Protein 1DYP (pdb70)

CATH classification: 2.60.120.200

Structure (mmCIF, N/CA/C/O backbone):
data_1DYP
#
_entry.id   1DYP
#
_cell.length_a   56.408
_cell.length_b   61.120
_cell.length_c   75.523
_cell.angle_alpha   90.00
_cell.angle_beta   90.00
_cell.angle_gamma   90.00
#
_symmetry.space_group_name_H-M   'P 21 21 21'
#
loop_
_entity.id
_entity.type
_entity.pdbx_description
1 polymer KAPPA-CARRAGEENASE
2 non-polymer 'CADMIUM ION'
3 non-polymer 'CHLORIDE ION'
4 water water
#
loop_
_atom_site.group_PDB
_atom_site.id
_atom_site.type_symbol
_atom_site.label_atom_id
_atom_site.label_alt_id
_atom_site.label_comp_id
_atom_site.label_asym_id
_atom_site.label_entity_id
_atom_site.label_seq_id
_atom_site.pdbx_PDB_ins_code
_atom_site.Cartn_x
_atom_site.Cartn_y
_atom_site.Cartn_z
_atom_site.occupancy
_atom_site.B_iso_or_equiv
_atom_site.auth_seq_id
_atom_site.auth_comp_id
_atom_site.auth_asym_id
_atom_site.auth_atom_id
_atom_site.pdbx_PDB_model_num
ATOM 1 N N . SER A 1 1 ? 3.095 52.010 8.338 1.00 24.80 27 SER A N 1
ATOM 2 C CA . SER A 1 1 ? 4.137 52.998 8.742 1.00 24.72 27 SER A CA 1
ATOM 3 C C . SER A 1 1 ? 5.016 52.429 9.852 1.00 24.51 27 SER A C 1
ATOM 4 O O . SER A 1 1 ? 6.022 53.028 10.229 1.00 24.74 27 SER A O 1
ATOM 19 N N . GLN A 1 3 ? 7.664 51.152 11.977 1.00 23.51 29 GLN A N 1
ATOM 20 C CA . GLN A 1 3 ? 9.112 51.207 11.764 1.00 22.91 29 GLN A CA 1
ATOM 21 C C . GLN A 1 3 ? 9.950 50.409 12.764 1.00 22.44 29 GLN A C 1
ATOM 22 O O . GLN A 1 3 ? 9.572 50.256 13.926 1.00 22.39 29 GLN A O 1
ATOM 28 N N . PRO A 1 4 ? 11.115 49.902 12.322 1.00 21.98 30 PRO A N 1
ATOM 29 C CA . PRO A 1 4 ? 12.007 49.122 13.186 1.00 21.70 30 PRO A CA 1
ATOM 30 C C . PRO A 1 4 ? 12.637 49.986 14.279 1.00 21.49 30 PRO A C 1
ATOM 31 O O . PRO A 1 4 ? 12.890 51.174 14.076 1.00 21.18 30 PRO A O 1
ATOM 35 N N . PRO A 1 5 ? 12.907 49.392 15.451 1.00 21.38 31 PRO A N 1
ATOM 36 C CA . PRO A 1 5 ? 13.504 50.083 16.598 1.00 21.35 31 PRO A CA 1
ATOM 37 C C . PRO A 1 5 ? 14.890 50.678 16.365 1.00 21.34 31 PRO A C 1
ATOM 38 O O . PRO A 1 5 ? 15.307 51.584 17.085 1.00 21.25 31 PRO A O 1
ATOM 42 N N . ILE A 1 6 ? 15.604 50.171 15.366 1.00 21.41 32 ILE A N 1
ATOM 43 C CA . ILE A 1 6 ? 16.942 50.672 15.076 1.00 21.61 32 ILE A CA 1
ATOM 44 C C . ILE A 1 6 ? 16.914 51.810 14.066 1.00 21.84 32 ILE A C 1
ATOM 45 O O . ILE A 1 6 ? 17.959 52.316 13.662 1.00 21.95 32 ILE A O 1
ATOM 50 N N . ALA A 1 7 ? 15.716 52.208 13.652 1.00 22.10 33 ALA A N 1
ATOM 51 C CA . ALA A 1 7 ? 15.578 53.292 12.690 1.00 22.38 33 ALA A CA 1
ATOM 52 C C . ALA A 1 7 ? 16.169 54.569 13.277 1.00 22.60 33 ALA A C 1
ATOM 53 O O . ALA A 1 7 ? 15.849 54.951 14.403 1.00 22.74 33 ALA A O 1
ATOM 55 N N . LYS A 1 8 ? 17.043 55.215 12.513 1.00 22.88 34 LYS A N 1
ATOM 56 C CA . LYS A 1 8 ? 17.680 56.454 12.943 1.00 23.03 34 LYS A CA 1
ATOM 57 C C . LYS A 1 8 ? 16.850 57.627 12.426 1.00 23.00 34 LYS A C 1
ATOM 58 O O . LYS A 1 8 ? 16.083 57.480 11.474 1.00 23.06 34 LYS A O 1
ATOM 64 N N . PRO A 1 9 ? 16.990 58.808 13.049 1.00 22.92 35 PRO A N 1
ATOM 65 C CA . PRO A 1 9 ? 16.227 59.980 12.608 1.00 22.81 35 PRO A CA 1
ATOM 66 C C . PRO A 1 9 ? 16.439 60.289 11.127 1.00 22.65 35 PRO A C 1
ATOM 67 O O . PRO A 1 9 ? 17.573 60.410 10.668 1.00 22.72 35 PRO A O 1
ATOM 71 N N . GLY A 1 10 ? 15.343 60.404 10.383 1.00 22.47 36 GLY A N 1
ATOM 72 C CA . GLY A 1 10 ? 15.443 60.710 8.967 1.00 22.12 36 GLY A CA 1
ATOM 73 C C . GLY A 1 10 ? 15.420 59.509 8.040 1.00 21.96 36 GLY A C 1
ATOM 74 O O . GLY A 1 10 ? 15.466 59.670 6.820 1.00 21.92 36 GLY A O 1
ATOM 75 N N . GLU A 1 11 ? 15.343 58.306 8.605 1.00 21.63 37 GLU A N 1
ATOM 76 C CA . GLU A 1 11 ? 15.324 57.089 7.796 1.00 21.26 37 GLU A CA 1
ATOM 77 C C . GLU A 1 11 ? 13.914 56.572 7.536 1.00 20.88 37 GLU A C 1
ATOM 78 O O . GLU A 1 11 ? 12.974 56.889 8.267 1.00 20.91 37 GLU A O 1
ATOM 84 N N . THR A 1 12 ? 13.785 55.762 6.490 1.00 20.32 38 THR A N 1
ATOM 85 C CA . THR A 1 12 ? 12.512 55.161 6.116 1.00 20.02 38 THR A CA 1
ATOM 86 C C . THR A 1 12 ? 12.724 53.679 5.810 1.00 19.42 38 THR A C 1
ATOM 87 O O . THR A 1 12 ? 13.571 53.321 4.988 1.00 19.58 38 THR A O 1
ATOM 91 N N . TRP A 1 13 ? 11.959 52.823 6.480 1.00 18.68 39 TRP A N 1
ATOM 92 C CA . TRP A 1 13 ? 12.050 51.379 6.276 1.00 17.82 39 TRP A CA 1
ATOM 93 C C . TRP A 1 13 ? 10.708 50.847 5.787 1.00 17.33 39 TRP A C 1
ATOM 94 O O . TRP A 1 13 ? 9.658 51.385 6.138 1.00 17.66 39 TRP A O 1
ATOM 105 N N . ILE A 1 14 ? 10.741 49.792 4.980 1.00 16.64 40 ILE A N 1
ATOM 106 C CA . ILE A 1 14 ? 9.513 49.209 4.456 1.00 15.95 40 ILE A CA 1
ATOM 107 C C . ILE A 1 14 ? 9.308 47.784 4.954 1.00 15.30 40 ILE A C 1
ATOM 108 O O . ILE A 1 14 ? 10.169 46.920 4.783 1.00 15.02 40 ILE A O 1
ATOM 113 N N . LEU A 1 15 ? 8.155 47.552 5.570 1.00 14.52 41 LEU A N 1
ATOM 114 C CA . LEU A 1 15 ? 7.818 46.238 6.097 1.00 14.05 41 LEU A CA 1
ATOM 115 C C . LEU A 1 15 ? 7.654 45.251 4.950 1.00 13.71 41 LEU A C 1
ATOM 116 O O . LEU A 1 15 ? 7.020 45.559 3.935 1.00 13.98 41 LEU A O 1
ATOM 121 N N . GLN A 1 16 ? 8.235 44.069 5.109 1.00 13.18 42 GLN A N 1
ATOM 122 C CA . GLN A 1 16 ? 8.135 43.028 4.098 1.00 12.83 42 GLN A CA 1
ATOM 123 C C . GLN A 1 16 ? 6.978 42.133 4.532 1.00 12.42 42 GLN A C 1
ATOM 124 O O . GLN A 1 16 ? 7.135 41.255 5.377 1.00 11.87 42 GLN A O 1
ATOM 130 N N . ALA A 1 17 ? 5.810 42.383 3.952 1.00 11.87 43 ALA A N 1
ATOM 131 C CA . ALA A 1 17 ? 4.597 41.646 4.286 1.00 11.44 43 ALA A CA 1
ATOM 132 C C . ALA A 1 17 ? 4.739 40.129 4.307 1.00 11.00 43 ALA A C 1
ATOM 133 O O . ALA A 1 17 ? 4.221 39.466 5.205 1.00 10.92 43 ALA A O 1
ATOM 135 N N . LYS A 1 18 ? 5.443 39.582 3.323 1.00 10.66 44 LYS A N 1
ATOM 136 C CA . LYS A 1 18 ? 5.610 38.139 3.215 1.00 10.44 44 LYS A CA 1
ATOM 137 C C . LYS A 1 18 ? 6.471 37.490 4.292 1.00 9.95 44 LYS A C 1
ATOM 138 O O . LYS A 1 18 ? 6.504 36.268 4.407 1.00 9.85 44 LYS A O 1
ATOM 144 N N . ARG A 1 19 ? 7.176 38.299 5.071 1.00 9.33 45 ARG A N 1
ATOM 145 C CA . ARG A 1 19 ? 8.000 37.752 6.141 1.00 8.93 45 ARG A CA 1
ATOM 146 C C . ARG A 1 19 ? 7.683 38.451 7.455 1.00 8.62 45 ARG A C 1
ATOM 147 O O . ARG A 1 19 ? 8.527 38.564 8.345 1.00 8.61 45 ARG A O 1
ATOM 155 N N . SER A 1 20 ? 6.441 38.915 7.563 1.00 8.16 46 SER A N 1
ATOM 156 C CA . SER A 1 20 ? 5.964 39.603 8.754 1.00 7.96 46 SER A CA 1
ATOM 157 C C . SER A 1 20 ? 4.579 39.075 9.101 1.00 7.90 46 SER A C 1
ATOM 158 O O . SER A 1 20 ? 3.763 38.826 8.212 1.00 8.20 46 SER A O 1
ATOM 161 N N . ASP A 1 21 ? 4.315 38.899 10.389 1.00 7.51 47 ASP A N 1
ATOM 162 C CA . ASP A 1 21 ? 3.018 38.399 10.822 1.00 7.48 47 ASP A CA 1
ATOM 163 C C . ASP A 1 21 ? 2.799 38.773 12.284 1.00 7.57 47 ASP A C 1
ATOM 164 O O . ASP A 1 21 ? 3.700 38.625 13.103 1.00 7.41 47 ASP A O 1
ATOM 169 N N . GLU A 1 22 ? 1.607 39.271 12.601 1.00 7.56 48 GLU A N 1
ATOM 170 C CA . GLU A 1 22 ? 1.280 39.640 13.978 1.00 7.78 48 GLU A CA 1
ATOM 171 C C . GLU A 1 22 ? 0.590 38.452 14.648 1.00 7.80 48 GLU A C 1
ATOM 172 O O . GLU A 1 22 ? 0.229 38.500 15.821 1.00 7.66 48 GLU A O 1
ATOM 178 N N . PHE A 1 23 ? 0.416 37.388 13.870 1.00 7.78 49 PHE A N 1
ATOM 179 C CA . PHE A 1 23 ? -0.189 36.141 14.328 1.00 7.91 49 PHE A CA 1
ATOM 180 C C . PHE A 1 23 ? -1.583 36.205 14.941 1.00 8.21 49 PHE A C 1
ATOM 181 O O . PHE A 1 23 ? -1.832 35.719 16.051 1.00 7.93 49 PHE A O 1
ATOM 189 N N . ASN A 1 24 ? -2.495 36.804 14.188 1.00 8.39 50 ASN A N 1
ATOM 190 C CA . ASN A 1 24 ? -3.883 36.892 14.595 1.00 8.77 50 ASN A CA 1
ATOM 191 C C . ASN A 1 24 ? -4.556 35.650 14.021 1.00 8.93 50 ASN A C 1
ATOM 192 O O . ASN A 1 24 ? -5.561 35.173 14.545 1.00 9.36 50 ASN A O 1
ATOM 197 N N . VAL A 1 25 ? -3.981 35.134 12.938 1.00 9.14 51 VAL A N 1
ATOM 198 C CA . VAL A 1 25 ? -4.488 33.933 12.286 1.00 9.50 51 VAL A CA 1
ATOM 199 C C . VAL A 1 25 ? -3.317 33.075 11.835 1.00 9.59 51 VAL A C 1
ATOM 200 O O . VAL A 1 25 ? -2.186 33.554 11.744 1.00 9.74 51 VAL A O 1
ATOM 204 N N . LYS A 1 26 ? -3.592 31.802 11.566 1.00 9.63 52 LYS A N 1
ATOM 205 C CA . LYS A 1 26 ? -2.570 30.879 11.090 1.00 9.74 52 LYS A CA 1
ATOM 206 C C . LYS A 1 26 ? -2.632 30.963 9.568 1.00 9.87 52 LYS A C 1
ATOM 207 O O . LYS A 1 26 ? -3.556 30.444 8.940 1.00 10.23 52 LYS A O 1
ATOM 213 N N . ASP A 1 27 ? -1.640 31.631 8.990 1.00 9.83 53 ASP A N 1
ATOM 214 C CA . ASP A 1 27 ? -1.572 31.860 7.552 1.00 10.07 53 ASP A CA 1
ATOM 215 C C . ASP A 1 27 ? -0.681 30.871 6.805 1.00 10.29 53 ASP A C 1
ATOM 216 O O . ASP A 1 27 ? 0.531 31.060 6.716 1.00 10.26 53 ASP A O 1
ATOM 221 N N . ALA A 1 28 ? -1.298 29.833 6.248 1.00 10.40 54 ALA A N 1
ATOM 222 C CA . ALA A 1 28 ? -0.573 28.804 5.508 1.00 10.67 54 ALA A CA 1
ATOM 223 C C . ALA A 1 28 ? -0.147 29.247 4.109 1.00 10.82 54 ALA A C 1
ATOM 224 O O . ALA A 1 28 ? 0.572 28.529 3.417 1.00 10.99 54 ALA A O 1
ATOM 226 N N . THR A 1 29 ? -0.597 30.418 3.678 1.00 11.01 55 THR A N 1
ATOM 227 C CA . THR A 1 29 ? -0.199 30.919 2.370 1.00 11.21 55 THR A CA 1
ATOM 228 C C . THR A 1 29 ? 1.174 31.551 2.538 1.00 11.02 55 THR A C 1
ATOM 229 O O . THR A 1 29 ? 2.042 31.444 1.671 1.00 11.55 55 THR A O 1
ATOM 233 N N . LYS A 1 30 ? 1.365 32.184 3.688 1.00 10.31 56 LYS A N 1
ATOM 234 C CA . LYS A 1 30 ? 2.605 32.869 4.006 1.00 9.78 56 LYS A CA 1
ATOM 235 C C . LYS A 1 30 ? 3.645 31.942 4.618 1.00 9.58 56 LYS A C 1
ATOM 236 O O . LYS A 1 30 ? 4.831 32.032 4.294 1.00 9.43 56 LYS A O 1
ATOM 242 N N . TRP A 1 31 ? 3.194 31.046 5.492 1.00 9.24 57 TRP A N 1
ATOM 243 C CA . TRP A 1 31 ? 4.100 30.128 6.174 1.00 9.20 57 TRP A CA 1
ATOM 244 C C . TRP A 1 31 ? 3.903 28.658 5.864 1.00 9.10 57 TRP A C 1
ATOM 245 O O . TRP A 1 31 ? 2.784 28.191 5.660 1.00 9.15 57 TRP A O 1
ATOM 256 N N . ASN A 1 32 ? 5.015 27.933 5.853 1.00 9.17 58 ASN A N 1
ATOM 257 C CA . ASN A 1 32 ? 4.992 26.493 5.657 1.00 9.06 58 ASN A CA 1
ATOM 258 C C . ASN A 1 32 ? 5.108 25.980 7.093 1.00 8.96 58 ASN A C 1
ATOM 259 O O . ASN A 1 32 ? 6.150 26.147 7.735 1.00 8.74 58 ASN A O 1
ATOM 264 N N . PHE A 1 33 ? 4.035 25.383 7.602 1.00 8.81 59 PHE A N 1
ATOM 265 C CA . PHE A 1 33 ? 4.013 24.882 8.974 1.00 9.03 59 PHE A CA 1
ATOM 266 C C . PHE A 1 33 ? 4.410 23.414 9.126 1.00 9.32 59 PHE A C 1
ATOM 267 O O . PHE A 1 33 ? 4.229 22.821 10.186 1.00 9.11 59 PHE A O 1
ATOM 275 N N . GLN A 1 34 ? 4.944 22.829 8.064 1.00 9.73 60 GLN A N 1
ATOM 276 C CA . GLN A 1 34 ? 5.388 21.442 8.111 1.00 10.26 60 GLN A CA 1
ATOM 277 C C . GLN A 1 34 ? 6.427 21.270 7.016 1.00 10.61 60 GLN A C 1
ATOM 278 O O . GLN A 1 34 ? 6.151 20.722 5.950 1.00 10.67 60 GLN A O 1
ATOM 284 N N . THR A 1 35 ? 7.627 21.765 7.298 1.00 11.07 61 THR A N 1
ATOM 285 C CA . THR A 1 35 ? 8.741 21.729 6.363 1.00 11.57 61 THR A CA 1
ATOM 286 C C . THR A 1 35 ? 9.453 20.386 6.327 1.00 11.79 61 THR A C 1
ATOM 287 O O . THR A 1 35 ? 9.027 19.422 6.964 1.00 11.85 61 THR A O 1
ATOM 291 N N . GLU A 1 36 ? 10.546 20.337 5.574 1.00 12.34 62 GLU A N 1
ATOM 292 C CA . GLU A 1 36 ? 11.337 19.122 5.468 1.00 12.75 62 GLU A CA 1
ATOM 293 C C . GLU A 1 36 ? 11.845 18.797 6.868 1.00 12.86 62 GLU A C 1
ATOM 294 O O . GLU A 1 36 ? 12.105 19.701 7.663 1.00 12.70 62 GLU A O 1
ATOM 300 N N . ASN A 1 37 ? 11.972 17.511 7.173 1.00 12.86 63 ASN A N 1
ATOM 301 C CA . ASN A 1 37 ? 12.431 17.094 8.491 1.00 13.07 63 ASN A CA 1
ATOM 302 C C . ASN A 1 37 ? 13.937 16.962 8.616 1.00 13.13 63 ASN A C 1
ATOM 303 O O . ASN A 1 37 ? 14.646 16.723 7.642 1.00 13.54 63 ASN A O 1
ATOM 308 N N . TYR A 1 38 ? 14.409 17.126 9.844 1.00 13.05 64 TYR A N 1
ATOM 309 C CA . TYR A 1 38 ? 15.820 17.008 10.168 1.00 12.82 64 TYR A CA 1
ATOM 310 C C . TYR A 1 38 ? 15.921 16.869 11.679 1.00 12.45 64 TYR A C 1
ATOM 311 O O . TYR A 1 38 ? 14.900 16.863 12.369 1.00 12.39 64 TYR A O 1
ATOM 320 N N . GLY A 1 39 ? 17.135 16.747 12.200 1.00 11.70 65 GLY A N 1
ATOM 321 C CA . GLY A 1 39 ? 17.277 16.577 13.633 1.00 11.09 65 GLY A CA 1
ATOM 322 C C . GLY A 1 39 ? 16.700 15.230 14.030 1.00 10.57 65 GLY A C 1
ATOM 323 O O . GLY A 1 39 ? 16.673 14.300 13.220 1.00 10.51 65 GLY A O 1
ATOM 324 N N . VAL A 1 40 ? 16.226 15.115 15.265 1.00 9.98 66 VAL A N 1
ATOM 325 C CA . VAL A 1 40 ? 15.662 13.857 15.735 1.00 9.49 66 VAL A CA 1
ATOM 326 C C . VAL A 1 40 ? 14.207 14.000 16.155 1.00 9.12 66 VAL A C 1
ATOM 327 O O . VAL A 1 40 ? 13.760 13.421 17.142 1.00 9.14 66 VAL A O 1
ATOM 331 N N . TRP A 1 41 ? 13.474 14.796 15.392 1.00 8.71 67 TRP A N 1
ATOM 332 C CA . TRP A 1 41 ? 12.057 15.007 15.639 1.00 8.38 67 TRP A CA 1
ATOM 333 C C . TRP A 1 41 ? 11.448 15.233 14.273 1.00 8.26 67 TRP A C 1
ATOM 334 O O . TRP A 1 41 ? 12.162 15.300 13.278 1.00 8.22 67 TRP A O 1
ATOM 345 N N . SER A 1 42 ? 10.129 15.326 14.216 1.00 8.17 68 SER A N 1
ATOM 346 C CA . SER A 1 42 ? 9.468 15.577 12.952 1.00 8.09 68 SER A CA 1
ATOM 347 C C . SER A 1 42 ? 8.52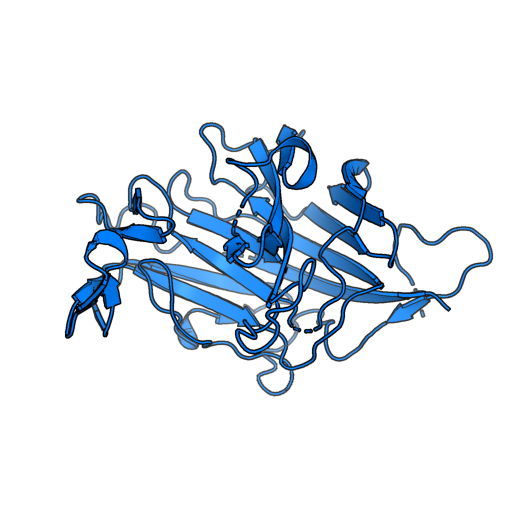6 16.744 13.154 1.00 8.09 68 SER A C 1
ATOM 348 O O . SER A 1 42 ? 7.955 16.915 14.230 1.00 7.91 68 SER A O 1
ATOM 351 N N . TRP A 1 43 ? 8.385 17.559 12.120 1.00 8.14 69 TRP A N 1
ATOM 352 C CA . TRP A 1 43 ? 7.489 18.698 12.187 1.00 8.46 69 TRP A CA 1
ATOM 353 C C . TRP A 1 43 ? 6.072 18.222 11.913 1.00 8.79 69 TRP A C 1
ATOM 354 O O . TRP A 1 43 ? 5.854 17.338 11.086 1.00 9.02 69 TRP A O 1
ATOM 365 N N . LYS A 1 44 ? 5.110 18.805 12.613 1.00 8.90 70 LYS A N 1
ATOM 366 C CA . LYS A 1 44 ? 3.713 18.463 12.400 1.00 9.35 70 LYS A CA 1
ATOM 367 C C . LYS A 1 44 ? 2.920 19.755 12.376 1.00 9.42 70 LYS A C 1
ATOM 368 O O . LYS A 1 44 ? 3.045 20.590 13.275 1.00 8.94 70 LYS A O 1
ATOM 374 N N . ASN A 1 45 ? 2.119 19.920 11.330 1.00 9.64 71 ASN A N 1
ATOM 375 C CA . ASN A 1 45 ? 1.296 21.109 11.173 1.00 10.14 71 ASN A CA 1
ATOM 376 C C . ASN A 1 45 ? 0.458 21.384 12.417 1.00 10.22 71 ASN A C 1
ATOM 377 O O . ASN A 1 45 ? 0.267 22.537 12.799 1.00 10.10 71 ASN A O 1
ATOM 382 N N . GLU A 1 46 ? -0.034 20.328 13.057 1.00 10.37 72 GLU A N 1
ATOM 383 C CA . GLU A 1 46 ? -0.862 20.506 14.241 1.00 10.70 72 GLU A CA 1
ATOM 384 C C . GLU A 1 46 ? -0.094 21.043 15.443 1.00 10.55 72 GLU A C 1
ATOM 385 O O . GLU A 1 46 ? -0.699 21.490 16.420 1.00 10.79 72 GLU A O 1
ATOM 391 N N . ASN A 1 47 ? 1.234 21.007 15.376 1.00 10.37 73 ASN A N 1
ATOM 392 C CA . ASN A 1 47 ? 2.053 21.509 16.474 1.00 10.26 73 ASN A CA 1
ATOM 393 C C . ASN A 1 47 ? 2.233 23.018 16.382 1.00 9.96 73 ASN A C 1
ATOM 394 O O . ASN A 1 47 ? 2.858 23.633 17.242 1.00 9.66 73 ASN A O 1
ATOM 399 N N . ALA A 1 48 ? 1.684 23.607 15.326 1.00 9.83 74 ALA A N 1
ATOM 400 C CA . ALA A 1 48 ? 1.749 25.049 15.133 1.00 9.98 74 ALA A CA 1
ATOM 401 C C . ALA A 1 48 ? 0.326 25.571 15.262 1.00 10.09 74 ALA A C 1
ATOM 402 O O . ALA A 1 48 ? -0.534 25.260 14.437 1.00 10.25 74 ALA A O 1
ATOM 404 N N . THR A 1 49 ? 0.069 26.347 16.307 1.00 10.22 75 THR A N 1
ATOM 405 C CA . THR A 1 49 ? -1.264 26.886 16.512 1.00 10.65 75 THR A CA 1
ATOM 406 C C . THR A 1 49 ? -1.221 28.383 16.744 1.00 10.90 75 THR A C 1
ATOM 407 O O . THR A 1 49 ? -0.243 28.920 17.255 1.00 10.67 75 THR A O 1
ATOM 411 N N . VAL A 1 50 ? -2.287 29.057 16.339 1.00 11.05 76 VAL A N 1
ATOM 412 C CA . VAL A 1 50 ? -2.376 30.493 16.526 1.00 11.75 76 VAL A CA 1
ATOM 413 C C . VAL A 1 50 ? -3.618 30.759 17.353 1.00 12.18 76 VAL A C 1
ATOM 414 O O . VAL A 1 50 ? -4.732 30.419 16.950 1.00 12.52 76 VAL A O 1
ATOM 418 N N . SER A 1 51 ? -3.414 31.344 18.524 1.00 12.62 77 SER A N 1
ATOM 419 C CA . SER A 1 51 ? -4.509 31.647 19.424 1.00 13.28 77 SER A CA 1
ATOM 420 C C . SER A 1 51 ? -4.213 32.938 20.176 1.00 13.45 77 SER A C 1
ATOM 421 O O . SER A 1 51 ? -3.109 33.163 20.638 1.00 13.35 77 SER A O 1
ATOM 424 N N . LYS A 1 52 ? -5.235 33.771 20.274 1.00 13.91 78 LYS A N 1
ATOM 425 C CA . LYS A 1 52 ? -5.150 35.047 20.962 1.00 14.25 78 LYS A CA 1
ATOM 426 C C . LYS A 1 52 ? -3.912 35.881 20.674 1.00 13.66 78 LYS A C 1
ATOM 427 O O . LYS A 1 52 ? -3.210 36.322 21.585 1.00 13.67 78 LYS A O 1
ATOM 432 N N . GLY A 1 53 ? -3.673 36.117 19.387 1.00 13.12 79 GLY A N 1
ATOM 433 C CA . GLY A 1 53 ? -2.556 36.960 18.993 1.00 12.20 79 GLY A CA 1
ATOM 434 C C . GLY A 1 53 ? -1.165 36.369 19.016 1.00 11.70 79 GLY A C 1
ATOM 435 O O . GLY A 1 53 ? -0.208 37.088 18.761 1.00 11.15 79 GLY A O 1
ATOM 436 N N . LYS A 1 54 ? -1.030 35.084 19.322 1.00 11.14 80 LYS A N 1
ATOM 437 C CA . LYS A 1 54 ? 0.301 34.482 19.342 1.00 10.71 80 LYS A CA 1
ATOM 438 C C . LYS A 1 54 ? 0.383 33.149 18.626 1.00 10.17 80 LYS A C 1
ATOM 439 O O . LYS A 1 54 ? -0.570 32.365 18.616 1.00 9.78 80 LYS A O 1
ATOM 444 N N . LEU A 1 55 ? 1.538 32.913 18.017 1.00 9.69 81 LEU A N 1
ATOM 445 C CA . LEU A 1 55 ? 1.809 31.657 17.344 1.00 9.24 81 LEU A CA 1
ATOM 446 C C . LEU A 1 55 ? 2.449 30.794 18.421 1.00 9.14 81 LEU A C 1
ATOM 447 O O . LEU A 1 55 ? 3.366 31.237 19.113 1.00 8.76 81 LEU A O 1
ATOM 452 N N . LYS A 1 56 ? 1.951 29.576 18.576 1.00 9.07 82 LYS A N 1
ATOM 453 C CA . LYS A 1 56 ? 2.496 28.658 19.561 1.00 9.36 82 LYS A CA 1
ATOM 454 C C . LYS A 1 56 ? 3.088 27.473 18.814 1.00 8.98 82 LYS A C 1
ATOM 455 O O . LYS A 1 56 ? 2.398 26.829 18.027 1.00 8.93 82 LYS A O 1
ATOM 461 N N . LEU A 1 57 ? 4.372 27.214 19.037 1.00 8.59 83 LEU A N 1
ATOM 462 C CA . LEU A 1 57 ? 5.049 26.086 18.405 1.00 8.38 83 LEU A CA 1
ATOM 463 C C . LEU A 1 57 ? 5.322 25.118 19.544 1.00 8.16 83 LEU A C 1
ATOM 464 O O . LEU A 1 57 ? 6.094 25.405 20.463 1.00 8.37 83 LEU A O 1
ATOM 469 N N . THR A 1 58 ? 4.668 23.966 19.472 1.00 7.95 84 THR A N 1
ATOM 470 C CA . THR A 1 58 ? 4.743 22.969 20.522 1.00 7.78 84 THR A CA 1
ATOM 471 C C . THR A 1 58 ? 5.569 21.729 20.235 1.00 7.47 84 THR A C 1
ATOM 472 O O . THR A 1 58 ? 5.518 21.176 19.139 1.00 7.44 84 THR A O 1
ATOM 476 N N . THR A 1 59 ? 6.341 21.307 21.233 1.00 7.49 85 THR A N 1
ATOM 477 C CA . THR A 1 59 ? 7.119 20.082 21.127 1.00 7.54 85 THR A CA 1
ATOM 478 C C . THR A 1 59 ? 6.361 19.094 22.002 1.00 7.75 85 THR A C 1
ATOM 479 O O . THR A 1 59 ? 6.072 19.380 23.167 1.00 7.88 85 THR A O 1
ATOM 483 N N . LYS A 1 60 ? 6.024 17.944 21.434 1.00 7.97 86 LYS A N 1
ATOM 484 C CA . LYS A 1 60 ? 5.278 16.933 22.165 1.00 8.41 86 LYS A CA 1
ATOM 485 C C . LYS A 1 60 ? 6.035 15.623 22.206 1.00 8.23 86 LYS A C 1
ATOM 486 O O . LYS A 1 60 ? 6.820 15.319 21.308 1.00 7.86 86 LYS A O 1
ATOM 492 N N . ARG A 1 61 ? 5.804 14.851 23.260 1.00 8.11 87 ARG A N 1
ATOM 493 C CA . ARG A 1 61 ? 6.400 13.531 23.337 1.00 8.38 87 ARG A CA 1
ATOM 494 C C . ARG A 1 61 ? 5.455 12.767 22.414 1.00 8.61 87 ARG A C 1
ATOM 495 O O . ARG A 1 61 ? 4.263 12.637 22.703 1.00 8.65 87 ARG A O 1
ATOM 503 N N . GLU A 1 62 ? 5.977 12.296 21.288 1.00 8.73 88 GLU A N 1
ATOM 504 C CA . GLU A 1 62 ? 5.157 11.581 20.326 1.00 9.04 88 GLU A CA 1
ATOM 505 C C . GLU A 1 62 ? 5.986 10.596 19.526 1.00 8.89 88 GLU A C 1
ATOM 506 O O . GLU A 1 62 ? 6.730 10.981 18.626 1.00 8.94 88 GLU A O 1
ATOM 512 N N . SER A 1 63 ? 5.860 9.319 19.869 1.00 8.70 89 SER A N 1
ATOM 513 C CA . SER A 1 63 ? 6.598 8.283 19.172 1.00 8.88 89 SER A CA 1
ATOM 514 C C . SER A 1 63 ? 6.116 8.162 17.741 1.00 8.94 89 SER A C 1
ATOM 515 O O . SER A 1 63 ? 4.925 8.263 17.464 1.00 9.08 89 SER A O 1
ATOM 518 N N . HIS A 1 64 ? 7.059 7.955 16.835 1.00 8.89 90 HIS A N 1
ATOM 519 C CA . HIS A 1 64 ? 6.745 7.803 15.426 1.00 9.06 90 HIS A CA 1
ATOM 520 C C . HIS A 1 64 ? 8.010 7.344 14.732 1.00 9.37 90 HIS A C 1
ATOM 521 O O . HIS A 1 64 ? 9.054 7.179 15.365 1.00 9.54 90 HIS A O 1
ATOM 528 N N . GLN A 1 65 ? 7.913 7.120 13.431 1.00 9.79 91 GLN A N 1
ATOM 529 C CA . GLN A 1 65 ? 9.072 6.707 12.664 1.00 10.05 91 GLN A CA 1
ATOM 530 C C . GLN A 1 65 ? 9.090 7.461 11.356 1.00 9.99 91 GLN A C 1
ATOM 531 O O . GLN A 1 65 ? 8.060 7.954 10.893 1.00 9.88 91 GLN A O 1
ATOM 537 N N . ARG A 1 66 ? 10.279 7.568 10.781 1.00 10.05 92 ARG A N 1
ATOM 538 C CA . ARG A 1 66 ? 10.458 8.218 9.495 1.00 9.97 92 ARG A CA 1
ATOM 539 C C . ARG A 1 66 ? 11.844 7.869 9.002 1.00 10.10 92 ARG A C 1
ATOM 540 O O . ARG A 1 66 ? 12.678 7.385 9.770 1.00 10.11 92 ARG A O 1
ATOM 548 N N . THR A 1 67 ? 12.088 8.080 7.714 1.00 10.32 93 THR A N 1
ATOM 549 C CA . THR A 1 67 ? 13.410 7.804 7.187 1.00 10.65 93 THR A CA 1
ATOM 550 C C . THR A 1 67 ? 14.326 8.787 7.903 1.00 10.47 93 THR A C 1
ATOM 551 O O . THR A 1 67 ? 13.989 9.960 8.074 1.00 10.19 93 THR A O 1
ATOM 555 N N . PHE A 1 68 ? 15.479 8.292 8.333 1.00 10.31 94 PHE A N 1
ATOM 556 C CA . PHE A 1 68 ? 16.432 9.096 9.082 1.00 10.34 94 PHE A CA 1
ATOM 557 C C . PHE A 1 68 ? 17.823 9.003 8.473 1.00 10.47 94 PHE A C 1
ATOM 558 O O . PHE A 1 68 ? 18.291 7.913 8.149 1.00 10.74 94 PHE A O 1
ATOM 566 N N . TRP A 1 69 ? 18.476 10.148 8.306 1.00 10.44 95 TRP A N 1
ATOM 567 C CA . TRP A 1 69 ? 19.826 10.155 7.764 1.00 10.62 95 TRP A CA 1
ATOM 568 C C . TRP A 1 69 ? 20.812 9.932 8.904 1.00 10.59 95 TRP A C 1
ATOM 569 O O . TRP A 1 69 ? 20.917 10.747 9.821 1.00 10.47 95 TRP A O 1
ATOM 580 N N . ASP A 1 70 ? 21.514 8.809 8.835 1.00 10.51 96 ASP A N 1
ATOM 581 C CA . ASP A 1 70 ? 22.517 8.431 9.821 1.00 10.56 96 ASP A CA 1
ATOM 582 C C . ASP A 1 70 ? 23.864 8.864 9.244 1.00 10.57 96 ASP A C 1
ATOM 583 O O . ASP A 1 70 ? 24.590 8.066 8.644 1.00 10.47 96 ASP A O 1
ATOM 588 N N . GLY A 1 71 ? 24.172 10.145 9.419 1.00 10.55 97 GLY A N 1
ATOM 589 C CA . GLY A 1 71 ? 25.408 10.711 8.907 1.00 10.95 97 GLY A CA 1
ATOM 590 C C . GLY A 1 71 ? 26.677 10.000 9.322 1.00 11.19 97 GLY A C 1
ATOM 591 O O . GLY A 1 71 ? 27.597 9.847 8.521 1.00 11.13 97 GLY A O 1
ATOM 592 N N . CYS A 1 72 ? 26.742 9.570 10.575 1.00 11.43 98 CYS A N 1
ATOM 593 C CA . CYS A 1 72 ? 27.925 8.876 11.058 1.00 11.71 98 CYS A CA 1
ATOM 594 C C . CYS A 1 72 ? 28.244 7.671 10.181 1.00 12.23 98 CYS A C 1
ATOM 595 O O . CYS A 1 72 ? 29.408 7.382 9.903 1.00 12.00 98 CYS A O 1
ATOM 598 N N . ASN A 1 73 ? 27.205 6.967 9.747 1.00 12.75 99 ASN A N 1
ATOM 599 C CA . ASN A 1 73 ? 27.385 5.797 8.903 1.00 13.72 99 ASN A CA 1
ATOM 600 C C . ASN A 1 73 ? 27.098 6.073 7.430 1.00 14.17 99 ASN A C 1
ATOM 601 O O . ASN A 1 73 ? 27.103 5.153 6.610 1.00 14.50 99 ASN A O 1
ATOM 606 N N . GLN A 1 74 ? 26.864 7.340 7.100 1.00 14.73 100 GLN A N 1
ATOM 607 C CA . GLN A 1 74 ? 26.582 7.742 5.723 1.00 15.36 100 GLN A CA 1
ATOM 608 C C . GLN A 1 74 ? 25.518 6.842 5.109 1.00 15.52 100 GLN A C 1
ATOM 609 O O . GLN A 1 74 ? 25.703 6.284 4.023 1.00 15.73 100 GLN A O 1
ATOM 615 N N . GLN A 1 75 ? 24.395 6.714 5.805 1.00 15.60 101 GLN A N 1
ATOM 616 C CA . GLN A 1 75 ? 23.314 5.863 5.331 1.00 15.67 101 GLN A CA 1
ATOM 617 C C . GLN A 1 75 ? 21.947 6.360 5.761 1.00 15.49 101 GLN A C 1
ATOM 618 O O . GLN A 1 75 ? 21.790 6.917 6.847 1.00 15.37 101 GLN A O 1
ATOM 624 N N . GLN A 1 76 ? 20.963 6.154 4.895 1.00 15.19 102 GLN A N 1
ATOM 625 C CA . GLN A 1 76 ? 19.587 6.515 5.195 1.00 15.03 102 GLN A CA 1
ATOM 626 C C . GLN A 1 76 ? 19.026 5.289 5.906 1.00 14.59 102 GLN A C 1
ATOM 627 O O . GLN A 1 76 ? 19.265 4.161 5.475 1.00 14.93 102 GLN A O 1
ATOM 633 N N . VAL A 1 77 ? 18.298 5.498 6.998 1.00 13.83 103 VAL A N 1
ATOM 634 C CA . VAL A 1 77 ? 17.716 4.381 7.733 1.00 13.26 103 VAL A CA 1
ATOM 635 C C . VAL A 1 77 ? 16.194 4.465 7.682 1.00 12.88 103 VAL A C 1
ATOM 636 O O . VAL A 1 77 ? 15.604 5.463 8.089 1.00 12.89 103 VAL A O 1
ATOM 640 N N . ALA A 1 78 ? 15.563 3.412 7.175 1.00 12.57 104 ALA A N 1
ATOM 641 C CA . ALA A 1 78 ? 14.111 3.371 7.069 1.00 12.02 104 ALA A CA 1
ATOM 642 C C . ALA A 1 78 ? 13.455 3.074 8.413 1.00 11.82 104 ALA A C 1
ATOM 643 O O . ALA A 1 78 ? 14.054 2.444 9.283 1.00 11.59 104 ALA A O 1
ATOM 645 N N . ASN A 1 79 ? 12.219 3.536 8.571 1.00 11.54 105 ASN A N 1
ATOM 646 C CA . ASN A 1 79 ? 11.454 3.310 9.791 1.00 11.23 105 ASN A CA 1
ATOM 647 C C . ASN A 1 79 ? 12.256 3.573 11.057 1.00 11.00 105 ASN A C 1
ATOM 648 O O . ASN A 1 79 ? 12.205 2.789 12.005 1.00 10.95 105 ASN A O 1
ATOM 653 N N . TYR A 1 80 ? 12.985 4.684 11.076 1.00 10.69 106 TYR A N 1
ATOM 654 C CA . TYR A 1 80 ? 13.796 5.032 12.235 1.00 10.43 106 TYR A CA 1
ATOM 655 C C . TYR A 1 80 ? 12.906 5.598 13.334 1.00 10.11 106 TYR A C 1
ATOM 656 O O . TYR A 1 80 ? 12.192 6.580 13.125 1.00 10.07 106 TYR A O 1
ATOM 665 N N . PRO A 1 81 ? 12.933 4.981 14.524 1.00 9.88 107 PRO A N 1
ATOM 666 C CA . PRO A 1 81 ? 12.102 5.465 15.627 1.00 9.56 107 PRO A CA 1
ATOM 667 C C . PRO A 1 81 ? 12.562 6.779 16.249 1.00 9.14 107 PRO A C 1
ATOM 668 O O . PRO A 1 81 ? 13.730 6.940 16.604 1.00 9.02 107 PRO A O 1
ATOM 672 N N . LEU A 1 82 ? 11.627 7.720 16.353 1.00 8.70 108 LEU A N 1
ATOM 673 C CA . LEU A 1 82 ? 11.886 9.013 16.970 1.00 8.31 108 LEU A CA 1
ATOM 674 C C . LEU A 1 82 ? 10.853 9.167 18.073 1.00 8.11 108 LEU A C 1
ATOM 675 O O . LEU A 1 82 ? 9.840 8.464 18.084 1.00 8.14 108 LEU A O 1
ATOM 680 N N . TYR A 1 83 ? 11.083 10.099 18.988 1.00 8.12 109 TYR A N 1
ATOM 681 C CA . TYR A 1 83 ? 10.198 10.217 20.138 1.00 8.10 109 TYR A CA 1
ATOM 682 C C . TYR A 1 83 ? 9.476 11.535 20.372 1.00 7.74 109 TYR A C 1
ATOM 683 O O . TYR A 1 83 ? 8.615 11.621 21.251 1.00 7.50 109 TYR A O 1
ATOM 692 N N . TYR A 1 84 ? 9.817 12.553 19.591 1.00 7.46 110 TYR A N 1
ATOM 693 C CA . TYR A 1 84 ? 9.188 13.856 19.745 1.00 6.97 110 TYR A CA 1
ATOM 694 C C . TYR A 1 84 ? 8.848 14.497 18.410 1.00 6.83 110 TYR A C 1
ATOM 695 O O . TYR A 1 84 ? 9.526 14.269 17.409 1.00 6.74 110 TYR A O 1
ATOM 704 N N . THR A 1 85 ? 7.783 15.290 18.400 1.00 6.56 111 THR A N 1
ATOM 705 C CA . THR A 1 85 ? 7.390 16.025 17.204 1.00 6.69 111 THR A CA 1
ATOM 706 C C . THR A 1 85 ? 7.398 17.478 17.649 1.00 6.58 111 THR A C 1
ATOM 707 O O . THR A 1 85 ? 7.292 17.764 18.842 1.00 6.75 111 THR A O 1
ATOM 711 N N . SER A 1 86 ? 7.554 18.401 16.713 1.00 6.63 112 SER A N 1
ATOM 712 C CA . SER A 1 86 ? 7.576 19.799 17.108 1.00 6.49 112 SER A CA 1
ATOM 713 C C . SER A 1 86 ? 6.919 20.702 16.082 1.00 6.60 112 SER A C 1
ATOM 714 O O . SER A 1 86 ? 6.363 20.229 15.089 1.00 6.66 112 SER A O 1
ATOM 717 N N . GLY A 1 87 ? 6.993 22.004 16.333 1.00 6.43 113 GLY A N 1
ATOM 718 C CA . GLY A 1 87 ? 6.375 22.973 15.449 1.00 6.42 113 GLY A CA 1
ATOM 719 C C . GLY A 1 87 ? 7.343 23.907 14.756 1.00 6.36 113 GLY A C 1
ATOM 720 O O . GLY A 1 87 ? 8.402 24.250 15.286 1.00 6.26 113 GLY A O 1
ATOM 721 N N . VAL A 1 88 ? 6.957 24.326 13.558 1.00 6.22 114 VAL A N 1
ATOM 722 C CA . VAL A 1 88 ? 7.768 25.222 12.751 1.00 6.54 114 VAL A CA 1
ATOM 723 C C . VAL A 1 88 ? 6.891 26.106 11.875 1.00 6.68 114 VAL A C 1
ATOM 724 O O . VAL A 1 88 ? 5.773 25.732 11.505 1.00 6.84 114 VAL A O 1
ATOM 728 N N . ALA A 1 89 ? 7.403 27.295 11.581 1.00 6.67 115 ALA A N 1
ATOM 729 C CA . ALA A 1 89 ? 6.742 28.251 10.700 1.00 6.80 115 ALA A CA 1
ATOM 730 C C . ALA A 1 89 ? 7.894 28.782 9.854 1.00 6.84 115 ALA A C 1
ATOM 731 O O . ALA A 1 89 ? 8.742 29.528 10.343 1.00 6.83 115 ALA A O 1
ATOM 733 N N . LYS A 1 90 ? 7.937 28.366 8.592 1.00 7.02 116 LYS A N 1
ATOM 734 C CA . LYS A 1 90 ? 8.999 28.772 7.672 1.00 7.51 116 LYS A CA 1
ATOM 735 C C . LYS A 1 90 ? 8.393 29.615 6.556 1.00 7.52 116 LYS A C 1
ATOM 736 O O . LYS A 1 90 ? 7.498 29.157 5.847 1.00 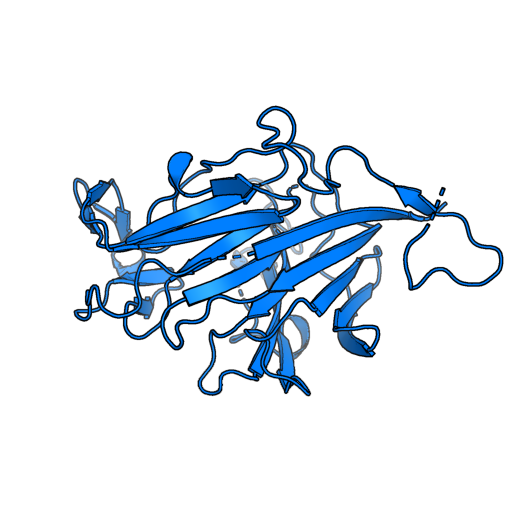7.77 116 LYS A O 1
ATOM 742 N N . SER A 1 91 ? 8.876 30.842 6.390 1.00 7.70 117 SER A N 1
ATOM 743 C CA . SER A 1 91 ? 8.322 31.705 5.354 1.00 7.74 117 SER A CA 1
ATOM 744 C C . SER A 1 91 ? 8.586 31.128 3.977 1.00 8.08 117 SER A C 1
ATOM 745 O O . SER A 1 91 ? 9.667 30.603 3.708 1.00 7.89 117 SER A O 1
ATOM 748 N N . ARG A 1 92 ? 7.589 31.211 3.107 1.00 8.53 118 ARG A N 1
ATOM 749 C CA . ARG A 1 92 ? 7.763 30.705 1.758 1.00 8.97 118 ARG A CA 1
ATOM 750 C C . ARG A 1 92 ? 8.647 31.688 0.998 1.00 9.03 118 ARG A C 1
ATOM 751 O O . ARG A 1 92 ? 9.434 31.293 0.136 1.00 9.04 118 ARG A O 1
ATOM 759 N N . ALA A 1 93 ? 8.527 32.967 1.339 1.00 8.77 119 ALA A N 1
ATOM 760 C CA . ALA A 1 93 ? 9.332 34.007 0.709 1.00 8.75 119 ALA A CA 1
ATOM 761 C C . ALA A 1 93 ? 10.744 33.983 1.286 1.00 8.76 119 ALA A C 1
ATOM 762 O O . ALA A 1 93 ? 10.959 33.538 2.416 1.00 8.81 119 ALA A O 1
ATOM 764 N N . THR A 1 94 ? 11.704 34.468 0.507 1.00 8.81 120 THR A N 1
ATOM 765 C CA . THR A 1 94 ? 13.092 34.499 0.943 1.00 8.72 120 THR A CA 1
ATOM 766 C C . THR A 1 94 ? 13.652 35.908 0.865 1.00 9.02 120 THR A C 1
ATOM 767 O O . THR A 1 94 ? 13.050 36.801 0.269 1.00 9.11 120 THR A O 1
ATOM 771 N N . GLY A 1 95 ? 14.814 36.096 1.478 1.00 9.03 121 GLY A N 1
ATOM 772 C CA . GLY A 1 95 ? 15.468 37.388 1.456 1.00 9.19 121 GLY A CA 1
ATOM 773 C C . GLY A 1 95 ? 16.793 37.304 2.184 1.00 9.49 121 GLY A C 1
ATOM 774 O O . GLY A 1 95 ? 17.222 36.218 2.582 1.00 9.35 121 GLY A O 1
ATOM 775 N N . ASN A 1 96 ? 17.455 38.443 2.340 1.00 9.69 122 ASN A N 1
ATOM 776 C CA . ASN A 1 96 ? 18.721 38.473 3.054 1.00 9.85 122 ASN A CA 1
ATOM 777 C C . ASN A 1 96 ? 18.883 39.736 3.885 1.00 9.80 122 ASN A C 1
ATOM 778 O O . ASN A 1 96 ? 18.733 39.700 5.103 1.00 9.95 122 ASN A O 1
ATOM 783 N N . TYR A 1 97 ? 19.167 40.857 3.235 1.00 9.71 123 TYR A N 1
ATOM 784 C CA . TYR A 1 97 ? 19.365 42.107 3.955 1.00 9.72 123 TYR A CA 1
ATOM 785 C C . TYR A 1 97 ? 18.074 42.688 4.511 1.00 9.63 123 TYR A C 1
ATOM 786 O O . TYR A 1 97 ? 17.013 42.599 3.890 1.00 9.78 123 TYR A O 1
ATOM 795 N N . GLY A 1 98 ? 18.178 43.276 5.697 1.00 9.41 124 GLY A N 1
ATOM 796 C CA . GLY A 1 98 ? 17.025 43.880 6.334 1.00 9.12 124 GLY A CA 1
ATOM 797 C C . GLY A 1 98 ? 17.073 43.711 7.836 1.00 8.98 124 GLY A C 1
ATOM 798 O O . GLY A 1 98 ? 17.979 43.067 8.371 1.00 8.67 124 GLY A O 1
ATOM 799 N N . TYR A 1 99 ? 16.108 44.308 8.524 1.00 8.82 125 TYR A N 1
ATOM 800 C CA . TYR A 1 99 ? 16.045 44.184 9.969 1.00 8.85 125 TYR A CA 1
ATOM 801 C C . TYR A 1 99 ? 14.921 43.212 10.289 1.00 8.61 125 TYR A C 1
ATOM 802 O O . TYR A 1 99 ? 13.807 43.347 9.776 1.00 8.36 125 TYR A O 1
ATOM 811 N N . TYR A 1 100 ? 15.226 42.230 11.131 1.00 8.16 126 TYR A N 1
ATOM 812 C CA . TYR A 1 100 ? 14.263 41.207 11.515 1.00 8.03 126 TYR A CA 1
ATOM 813 C C . TYR A 1 100 ? 14.046 41.235 13.015 1.00 8.06 126 TYR A C 1
ATOM 814 O O . TYR A 1 100 ? 14.987 41.422 13.779 1.00 7.71 126 TYR A O 1
ATOM 823 N N . GLU A 1 101 ? 12.808 41.015 13.438 1.00 7.97 127 GLU A N 1
ATOM 824 C CA . GLU A 1 101 ? 12.507 41.023 14.857 1.00 8.35 127 GLU A CA 1
ATOM 825 C C . GLU A 1 101 ? 11.328 40.129 15.192 1.00 7.92 127 GLU A C 1
ATOM 826 O O . GLU A 1 101 ? 10.337 40.091 14.472 1.00 7.74 127 GLU A O 1
ATOM 832 N N . ALA A 1 102 ? 11.450 39.392 16.288 1.00 7.71 128 ALA A N 1
ATOM 833 C CA . ALA A 1 102 ? 10.370 38.531 16.742 1.00 7.47 128 ALA A CA 1
ATOM 834 C C . ALA A 1 102 ? 10.244 38.720 18.246 1.00 7.64 128 ALA A C 1
ATOM 835 O O . ALA A 1 102 ? 11.247 38.855 18.948 1.00 7.50 128 ALA A O 1
ATOM 837 N N . ARG A 1 103 ? 9.007 38.768 18.723 1.00 7.49 129 ARG A N 1
ATOM 838 C CA . ARG A 1 103 ? 8.725 38.925 20.146 1.00 7.84 129 ARG A CA 1
ATOM 839 C C . ARG A 1 103 ? 8.398 37.510 20.585 1.00 7.67 129 ARG A C 1
ATOM 840 O O . ARG A 1 103 ? 7.347 36.969 20.242 1.00 7.60 129 ARG A O 1
ATOM 848 N N . ILE A 1 104 ? 9.314 36.918 21.345 1.00 7.42 130 ILE A N 1
ATOM 849 C CA . ILE A 1 104 ? 9.192 35.528 21.759 1.00 7.48 130 ILE A CA 1
ATOM 850 C C . ILE A 1 104 ? 9.243 35.251 23.252 1.00 7.64 130 ILE A C 1
ATOM 851 O O . ILE A 1 104 ? 9.924 35.937 24.007 1.00 7.50 130 ILE A O 1
ATOM 856 N N . LYS A 1 105 ? 8.511 34.217 23.651 1.00 8.19 131 LYS A N 1
ATOM 857 C CA . LYS A 1 105 ? 8.486 33.746 25.026 1.00 8.63 131 LYS A CA 1
ATOM 858 C C . LYS A 1 105 ? 8.959 32.303 24.902 1.00 8.56 131 LYS A C 1
ATOM 859 O O . LYS A 1 105 ? 8.401 31.529 24.126 1.00 8.23 131 LYS A O 1
ATOM 865 N N . GLY A 1 106 ? 10.003 31.950 25.643 1.00 8.67 132 GLY A N 1
ATOM 866 C CA . GLY A 1 106 ? 10.528 30.600 25.570 1.00 8.82 132 GLY A CA 1
ATOM 867 C C . GLY A 1 106 ? 9.628 29.555 26.197 1.00 8.87 132 GLY A C 1
ATOM 868 O O . GLY A 1 106 ? 8.664 29.883 26.892 1.00 8.92 132 GLY A O 1
ATOM 869 N N . ALA A 1 107 ? 9.934 28.288 25.935 1.00 8.96 133 ALA A N 1
ATOM 870 C CA . ALA A 1 107 ? 9.166 27.179 26.496 1.00 9.07 133 ALA A CA 1
ATOM 871 C C . ALA A 1 107 ? 9.528 27.079 27.975 1.00 9.20 133 ALA A C 1
ATOM 872 O O . ALA A 1 107 ? 10.663 27.352 28.356 1.00 9.28 133 ALA A O 1
ATOM 874 N N . SER A 1 108 ? 8.570 26.684 28.807 1.00 9.32 134 SER A N 1
ATOM 875 C CA . SER A 1 108 ? 8.816 26.594 30.243 1.00 9.75 134 SER A CA 1
ATOM 876 C C . SER A 1 108 ? 9.802 25.500 30.630 1.00 9.37 134 SER A C 1
ATOM 877 O O . SER A 1 108 ? 10.570 25.655 31.573 1.00 9.42 134 SER A O 1
ATOM 880 N N . THR A 1 109 ? 9.784 24.397 29.893 1.00 9.19 135 THR A N 1
ATOM 881 C CA . THR A 1 109 ? 10.671 23.279 30.183 1.00 9.22 135 THR A CA 1
ATOM 882 C C . THR A 1 109 ? 12.127 23.536 29.807 1.00 8.92 135 THR A C 1
ATOM 883 O O . THR A 1 109 ? 12.424 24.051 28.731 1.00 9.07 135 THR A O 1
ATOM 887 N N . PHE A 1 110 ? 13.029 23.186 30.719 1.00 8.77 136 PHE A N 1
ATOM 888 C CA . PHE A 1 110 ? 14.462 23.339 30.504 1.00 8.48 136 PHE A CA 1
ATOM 889 C C . PHE A 1 110 ? 15.215 22.446 31.478 1.00 8.33 136 PHE A C 1
ATOM 890 O O . PHE A 1 110 ? 14.951 22.470 32.679 1.00 8.56 136 PHE A O 1
ATOM 898 N N . PRO A 1 111 ? 16.183 21.664 30.980 1.00 7.97 137 PRO A N 1
ATOM 899 C CA . PRO A 1 111 ? 16.593 21.584 29.574 1.00 7.64 137 PRO A CA 1
ATOM 900 C C . PRO A 1 111 ? 15.749 20.605 28.768 1.00 7.27 137 PRO A C 1
ATOM 901 O O . PRO A 1 111 ? 14.998 19.803 29.331 1.00 7.46 137 PRO A O 1
ATOM 905 N N . GLY A 1 112 ? 15.875 20.680 27.446 1.00 6.82 138 GLY A N 1
ATOM 906 C CA . GLY A 1 112 ? 15.134 19.768 26.594 1.00 6.33 138 GLY A CA 1
ATOM 907 C C . GLY A 1 112 ? 14.717 20.324 25.247 1.00 6.22 138 GLY A C 1
ATOM 908 O O . GLY A 1 112 ? 14.617 19.572 24.278 1.00 6.25 138 GLY A O 1
ATOM 90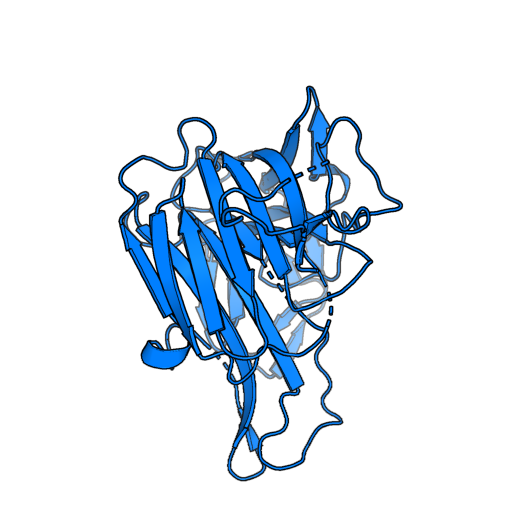9 N N . VAL A 1 113 ? 14.461 21.628 25.176 1.00 6.20 139 VAL A N 1
ATOM 910 C CA . VAL A 1 113 ? 14.047 22.243 23.915 1.00 6.06 139 VAL A CA 1
ATOM 911 C C . VAL A 1 113 ? 14.699 23.593 23.684 1.00 5.94 139 VAL A C 1
ATOM 912 O O . VAL A 1 113 ? 15.116 24.272 24.627 1.00 6.27 139 VAL A O 1
ATOM 916 N N . SER A 1 114 ? 14.766 23.985 22.416 1.00 5.84 140 SER A N 1
ATOM 917 C CA . SER A 1 114 ? 15.366 25.250 22.042 1.00 5.81 140 SER A CA 1
ATOM 918 C C . SER A 1 114 ? 14.537 26.074 21.066 1.00 5.89 140 SER A C 1
ATOM 919 O O . SER A 1 114 ? 14.479 25.769 19.868 1.00 5.75 140 SER A O 1
ATOM 922 N N . PRO A 1 115 ? 13.860 27.114 21.575 1.00 5.97 141 PRO A N 1
ATOM 923 C CA . PRO A 1 115 ? 13.050 27.987 20.723 1.00 5.72 141 PRO A CA 1
ATOM 924 C C . PRO A 1 115 ? 14.061 28.674 19.811 1.00 5.69 141 PRO A C 1
ATOM 925 O O . PRO A 1 115 ? 15.143 29.065 20.264 1.00 5.58 141 PRO A O 1
ATOM 929 N N . ALA A 1 116 ? 13.722 28.824 18.539 1.00 5.41 142 ALA A N 1
ATOM 930 C CA . ALA A 1 116 ? 14.645 29.442 17.606 1.00 5.36 142 ALA A CA 1
ATOM 931 C C . ALA A 1 116 ? 13.963 30.363 16.610 1.00 5.38 142 ALA A C 1
ATOM 932 O O . ALA A 1 116 ? 12.850 30.101 16.154 1.00 5.46 142 ALA A O 1
ATOM 934 N N . PHE A 1 117 ? 14.651 31.454 16.301 1.00 5.31 143 PHE A N 1
ATOM 935 C CA . PHE A 1 117 ? 14.207 32.429 15.321 1.00 5.43 143 PHE A CA 1
ATOM 936 C C . PHE A 1 117 ? 15.452 32.511 14.453 1.00 5.52 143 PHE A C 1
ATOM 937 O O . PHE A 1 117 ? 16.521 32.916 14.910 1.00 5.35 143 PHE A O 1
ATOM 945 N N . TRP A 1 118 ? 15.315 32.096 13.203 1.00 5.75 144 TRP A N 1
ATOM 946 C CA . TRP A 1 118 ? 16.457 32.052 12.310 1.00 6.11 144 TRP A CA 1
ATOM 947 C C . TRP A 1 118 ? 16.023 32.075 10.857 1.00 6.39 144 TRP A C 1
ATOM 948 O O . TRP A 1 118 ? 14.840 32.187 10.550 1.00 6.48 144 TRP A O 1
ATOM 967 N N . TYR A 1 120 ? 17.409 30.388 6.852 1.00 7.09 146 TYR A N 1
ATOM 968 C CA . TYR A 1 120 ? 18.375 29.553 6.170 1.00 7.56 146 TYR A CA 1
ATOM 969 C C . TYR A 1 120 ? 18.027 29.390 4.711 1.00 7.96 146 TYR A C 1
ATOM 970 O O . TYR A 1 120 ? 16.867 29.501 4.315 1.00 7.89 146 TYR A O 1
ATOM 979 N N . SER A 1 121 ? 19.055 29.123 3.920 1.00 8.38 147 SER A N 1
ATOM 980 C CA . SER A 1 121 ? 18.896 28.942 2.490 1.00 8.93 147 SER A CA 1
ATOM 981 C C . SER A 1 121 ? 18.878 27.465 2.161 1.00 9.46 147 SER A C 1
ATOM 982 O O . SER A 1 121 ? 19.044 26.610 3.031 1.00 9.22 147 SER A O 1
ATOM 985 N N . THR A 1 122 ? 18.651 27.178 0.888 1.00 10.24 148 THR A N 1
ATOM 986 C CA . THR A 1 122 ? 18.682 25.814 0.408 1.00 10.87 148 THR A CA 1
ATOM 987 C C . THR A 1 122 ? 20.179 25.574 0.254 1.00 10.97 148 THR A C 1
ATOM 988 O O . THR A 1 122 ? 20.967 26.523 0.290 1.00 11.01 148 THR A O 1
ATOM 992 N N . ILE A 1 123 ? 20.579 24.318 0.104 1.00 11.03 149 ILE A N 1
ATOM 993 C CA . ILE A 1 123 ? 21.989 24.008 -0.073 1.00 11.14 149 ILE A CA 1
ATOM 994 C C . ILE A 1 123 ? 22.201 23.768 -1.561 1.00 11.20 149 ILE A C 1
ATOM 995 O O . ILE A 1 123 ? 21.563 22.894 -2.148 1.00 11.33 149 ILE A O 1
ATOM 1000 N N . ASP A 1 124 ? 23.075 24.563 -2.169 1.00 11.19 150 ASP A N 1
ATOM 1001 C CA . ASP A 1 124 ? 23.360 24.437 -3.595 1.00 11.19 150 ASP A CA 1
ATOM 1002 C C . ASP A 1 124 ? 24.758 23.875 -3.786 1.00 11.46 150 ASP A C 1
ATOM 1003 O O . ASP A 1 124 ? 25.748 24.610 -3.739 1.00 11.19 150 ASP A O 1
ATOM 1008 N N . ARG A 1 125 ? 24.832 22.570 -4.015 1.00 11.67 151 ARG A N 1
ATOM 1009 C CA . ARG A 1 125 ? 26.113 21.908 -4.190 1.00 12.45 151 ARG A CA 1
ATOM 1010 C C . ARG A 1 125 ? 26.731 22.107 -5.573 1.00 12.36 151 ARG A C 1
ATOM 1011 O O . ARG A 1 125 ? 27.816 21.592 -5.852 1.00 12.46 151 ARG A O 1
ATOM 1019 N N . SER A 1 126 ? 26.058 22.871 -6.433 1.00 12.38 152 SER A N 1
ATOM 1020 C CA . SER A 1 126 ? 26.585 23.137 -7.769 1.00 12.44 152 SER A CA 1
ATOM 1021 C C . SER A 1 126 ? 27.593 24.283 -7.716 1.00 12.50 152 SER A C 1
ATOM 1022 O O . SER A 1 126 ? 28.332 24.513 -8.671 1.00 12.61 152 SER A O 1
ATOM 1025 N N . LEU A 1 127 ? 27.611 25.006 -6.599 1.00 12.64 153 LEU A N 1
ATOM 1026 C CA . LEU A 1 127 ? 28.541 26.118 -6.415 1.00 12.64 153 LEU A CA 1
ATOM 1027 C C . LEU A 1 127 ? 29.831 25.536 -5.855 1.00 12.82 153 LEU A C 1
ATOM 1028 O O . LEU A 1 127 ? 29.970 25.349 -4.646 1.00 12.76 153 LEU A O 1
ATOM 1033 N N . THR A 1 128 ? 30.777 25.258 -6.746 1.00 12.96 154 THR A N 1
ATOM 1034 C CA . THR A 1 128 ? 32.038 24.638 -6.360 1.00 13.24 154 THR A CA 1
ATOM 1035 C C . THR A 1 128 ? 33.296 25.490 -6.478 1.00 13.27 154 THR A C 1
ATOM 1036 O O . THR A 1 128 ? 34.388 25.013 -6.167 1.00 13.47 154 THR A O 1
ATOM 1040 N N . LYS A 1 129 ? 33.162 26.733 -6.931 1.00 13.42 155 LYS A N 1
ATOM 1041 C CA . LYS A 1 129 ? 34.332 27.596 -7.066 1.00 13.64 155 LYS A CA 1
ATOM 1042 C C . LYS A 1 129 ? 34.879 28.014 -5.707 1.00 13.60 155 LYS A C 1
ATOM 1043 O O . LYS A 1 129 ? 34.148 28.064 -4.718 1.00 13.39 155 LYS A O 1
ATOM 1049 N N . GLU A 1 130 ? 36.176 28.295 -5.663 1.00 13.54 156 GLU A N 1
ATOM 1050 C CA . GLU A 1 130 ? 36.824 28.715 -4.427 1.00 13.52 156 GLU A CA 1
ATOM 1051 C C . GLU A 1 130 ? 36.069 29.905 -3.848 1.00 13.18 156 GLU A C 1
ATOM 1052 O O . GLU A 1 130 ? 35.797 30.873 -4.554 1.00 13.35 156 GLU A O 1
ATOM 1058 N N . GLY A 1 131 ? 35.723 29.829 -2.567 1.00 12.88 157 GLY A N 1
ATOM 1059 C CA . GLY A 1 131 ? 35.014 30.929 -1.940 1.00 12.50 157 GLY A CA 1
ATOM 1060 C C . GLY A 1 131 ? 33.508 30.894 -2.115 1.00 12.15 157 GLY A C 1
ATOM 1061 O O . GLY A 1 131 ? 32.796 31.694 -1.507 1.00 12.43 157 GLY A O 1
ATOM 1062 N N . ASP A 1 132 ? 33.016 29.986 -2.951 1.00 11.79 158 ASP A N 1
ATOM 1063 C CA . ASP A 1 132 ? 31.577 29.870 -3.167 1.00 11.23 158 ASP A CA 1
ATOM 1064 C C . ASP A 1 132 ? 30.882 2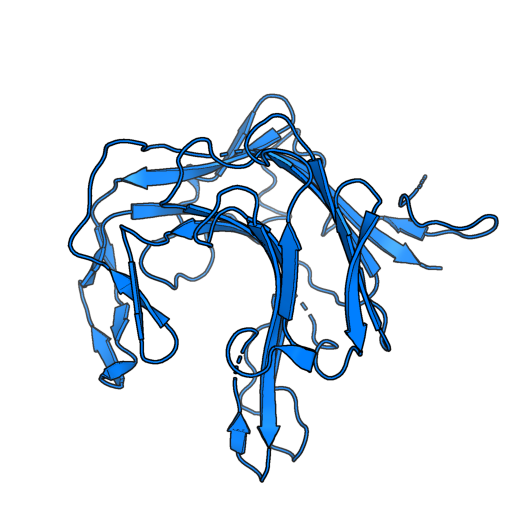9.464 -1.874 1.00 10.93 158 ASP A C 1
ATOM 1065 O O . ASP A 1 132 ? 31.381 28.622 -1.128 1.00 10.53 158 ASP A O 1
ATOM 1070 N N . VAL A 1 133 ? 29.727 30.068 -1.621 1.00 10.46 159 VAL A N 1
ATOM 1071 C CA . VAL A 1 133 ? 28.941 29.755 -0.436 1.00 10.13 159 VAL A CA 1
ATOM 1072 C C . VAL A 1 133 ? 27.743 28.935 -0.899 1.00 9.88 159 VAL A C 1
ATOM 1073 O O . VAL A 1 133 ? 26.911 29.415 -1.671 1.00 10.16 159 VAL A O 1
ATOM 1077 N N . GLN A 1 134 ? 27.668 27.694 -0.432 1.00 9.46 160 GLN A N 1
ATOM 1078 C CA . GLN A 1 134 ? 26.589 26.792 -0.818 1.00 9.19 160 GLN A CA 1
ATOM 1079 C C . GLN A 1 134 ? 25.397 26.856 0.122 1.00 8.94 160 GLN A C 1
ATOM 1080 O O . GLN A 1 134 ? 24.301 26.427 -0.231 1.00 8.83 160 GLN A O 1
ATOM 1086 N N . TYR A 1 135 ? 25.619 27.380 1.321 1.00 8.60 161 TYR A N 1
ATOM 1087 C CA . TYR A 1 135 ? 24.564 27.453 2.324 1.00 8.23 161 TYR A CA 1
ATOM 1088 C C . TYR A 1 135 ? 24.797 28.607 3.286 1.00 8.00 161 TYR A C 1
ATOM 1089 O O . TYR A 1 135 ? 25.917 28.819 3.748 1.00 7.91 161 TYR A O 1
ATOM 1098 N N . SER A 1 136 ? 23.733 29.349 3.580 1.00 7.72 162 SER A N 1
ATOM 1099 C CA . SER A 1 136 ? 23.800 30.475 4.508 1.00 7.58 162 SER A CA 1
ATOM 1100 C C . SER A 1 136 ? 22.695 30.341 5.548 1.00 7.39 162 SER A C 1
ATOM 1101 O O . SER A 1 136 ? 21.539 30.089 5.209 1.00 7.67 162 SER A O 1
ATOM 1104 N N . GLU A 1 137 ? 23.055 30.519 6.814 1.00 6.95 163 GLU A N 1
ATOM 1105 C CA . GLU A 1 137 ? 22.090 30.436 7.901 1.00 6.67 163 GLU A CA 1
ATOM 1106 C C . GLU A 1 137 ? 22.401 31.488 8.949 1.00 6.57 163 GLU A C 1
ATOM 1107 O O . GLU A 1 137 ? 23.521 31.557 9.454 1.00 6.48 163 GLU A O 1
ATOM 1113 N N . ILE A 1 138 ? 21.415 32.322 9.255 1.00 6.52 164 ILE A N 1
ATOM 1114 C CA . ILE A 1 138 ? 21.581 33.341 10.282 1.00 6.38 164 ILE A CA 1
ATOM 1115 C C . ILE A 1 138 ? 20.608 33.001 11.399 1.00 6.33 164 ILE A C 1
ATOM 1116 O O . ILE A 1 138 ? 19.400 32.924 11.183 1.00 6.47 164 ILE A O 1
ATOM 1121 N N . ASP A 1 139 ? 21.141 32.776 12.592 1.00 6.41 165 ASP A N 1
ATOM 1122 C CA . ASP A 1 139 ? 20.302 32.442 13.732 1.00 6.76 165 ASP A CA 1
ATOM 1123 C C . ASP A 1 139 ? 20.119 33.699 14.567 1.00 6.57 165 ASP A C 1
ATOM 1124 O O . ASP A 1 139 ? 21.045 34.140 15.247 1.00 6.89 165 ASP A O 1
ATOM 1129 N N . VAL A 1 140 ? 18.927 34.288 14.502 1.00 6.39 166 VAL A N 1
ATOM 1130 C CA . VAL A 1 140 ? 18.663 35.510 15.256 1.00 6.28 166 VAL A CA 1
ATOM 1131 C C . VAL A 1 140 ? 18.828 35.194 16.732 1.00 6.21 166 VAL A C 1
ATOM 1132 O O . VAL A 1 140 ? 19.447 35.949 17.480 1.00 6.00 166 VAL A O 1
ATOM 1136 N N . VAL A 1 141 ? 18.264 34.068 17.146 1.00 6.26 167 VAL A N 1
ATOM 1137 C CA . VAL A 1 141 ? 18.410 33.613 18.516 1.00 6.16 167 VAL A CA 1
ATOM 1138 C C . VAL A 1 141 ? 18.043 32.145 18.637 1.00 6.40 167 VAL A C 1
ATOM 1139 O O . VAL A 1 141 ? 17.166 31.644 17.935 1.00 6.08 167 VAL A O 1
ATOM 1143 N N . GLU A 1 142 ? 18.770 31.458 19.506 1.00 6.51 168 GLU A N 1
ATOM 1144 C CA . GLU A 1 142 ? 18.510 30.069 19.826 1.00 7.19 168 GLU A CA 1
ATOM 1145 C C . GLU A 1 142 ? 18.533 30.105 21.339 1.00 6.95 168 GLU A C 1
ATOM 1146 O O . GLU A 1 142 ? 19.566 30.364 21.955 1.00 7.23 168 GLU A O 1
ATOM 1152 N N . LEU A 1 143 ? 17.368 29.888 21.933 1.00 6.86 169 LEU A N 1
ATOM 1153 C CA . LEU A 1 143 ? 17.235 29.928 23.376 1.00 6.76 169 LEU A CA 1
ATOM 1154 C C . LEU A 1 143 ? 17.382 28.579 24.047 1.00 6.87 169 LEU A C 1
ATOM 1155 O O . LEU A 1 143 ? 17.221 27.526 23.428 1.00 6.70 169 LEU A O 1
ATOM 1160 N N . THR A 1 144 ? 17.702 28.646 25.330 1.00 6.68 170 THR A N 1
ATOM 1161 C CA . THR A 1 144 ? 17.813 27.486 26.192 1.00 6.77 170 THR A CA 1
ATOM 1162 C C . THR A 1 144 ? 18.420 26.208 25.613 1.00 6.97 170 THR A C 1
ATOM 1163 O O . THR A 1 144 ? 17.840 25.133 25.743 1.00 7.02 170 THR A O 1
ATOM 1167 N N . GLN A 1 145 ? 19.585 26.316 24.980 1.00 7.09 171 GLN A N 1
ATOM 1168 C CA . GLN A 1 145 ? 20.235 25.124 24.449 1.00 7.59 171 GLN A CA 1
ATOM 1169 C C . GLN A 1 145 ? 21.622 24.943 25.059 1.00 8.01 171 GLN A C 1
ATOM 1170 O O . GLN A 1 145 ? 22.402 24.103 24.616 1.00 8.07 171 GLN A O 1
ATOM 1176 N N . LYS A 1 146 ? 21.926 25.741 26.080 1.00 8.41 172 LYS A N 1
ATOM 1177 C CA . LYS A 1 146 ? 23.211 25.645 26.766 1.00 9.22 172 LYS A CA 1
ATOM 1178 C C . LYS A 1 146 ? 22.984 25.158 28.199 1.00 9.44 172 LYS A C 1
ATOM 1179 O O . LYS A 1 146 ? 21.856 24.837 28.576 1.00 9.64 172 LYS A O 1
ATOM 1185 N N . SER A 1 147 ? 24.044 25.110 29.000 1.00 9.94 173 SER A N 1
ATOM 1186 C CA . SER A 1 147 ? 23.934 24.613 30.371 1.00 10.41 173 SER A CA 1
ATOM 1187 C C . SER A 1 147 ? 23.033 25.439 31.289 1.00 10.52 173 SER A C 1
ATOM 1188 O O . SER A 1 147 ? 22.302 24.881 32.107 1.00 11.26 173 SER A O 1
ATOM 1191 N N . ALA A 1 148 ? 23.095 26.761 31.160 1.00 10.64 174 ALA A N 1
ATOM 1192 C CA . ALA A 1 148 ? 22.287 27.654 31.987 1.00 10.57 174 ALA A CA 1
ATOM 1193 C C . ALA A 1 148 ? 21.151 28.237 31.159 1.00 10.47 174 ALA A C 1
ATOM 1194 O O . ALA A 1 148 ? 21.342 28.622 30.006 1.00 10.39 174 ALA A O 1
ATOM 1196 N N . VAL A 1 149 ? 19.970 28.315 31.763 1.00 10.50 175 VAL A N 1
ATOM 1197 C CA . VAL A 1 149 ? 18.793 28.815 31.073 1.00 10.61 175 VAL A CA 1
ATOM 1198 C C . VAL A 1 149 ? 18.922 30.233 30.511 1.00 10.41 175 VAL A C 1
ATOM 1199 O O . VAL A 1 149 ? 18.300 30.554 29.502 1.00 10.51 175 VAL A O 1
ATOM 1203 N N . ARG A 1 150 ? 19.731 31.080 31.140 1.00 10.41 176 ARG A N 1
ATOM 1204 C CA . ARG A 1 150 ? 19.872 32.448 30.650 1.00 10.32 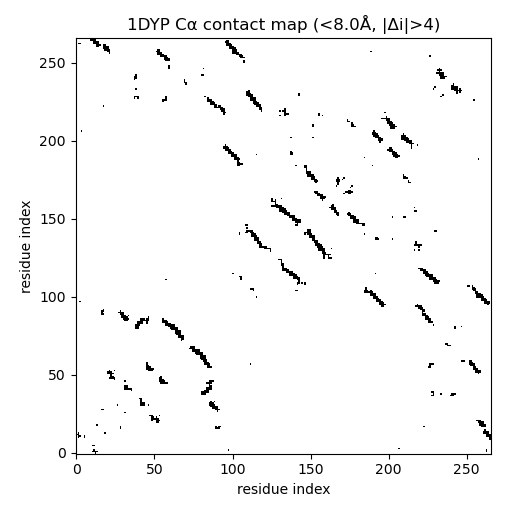176 ARG A CA 1
ATOM 1205 C C . ARG A 1 150 ? 20.929 32.647 29.571 1.00 9.89 176 ARG A C 1
ATOM 1206 O O . ARG A 1 150 ? 21.145 33.766 29.109 1.00 9.77 176 ARG A O 1
ATOM 1214 N N . GLU A 1 151 ? 21.583 31.568 29.158 1.00 9.39 177 GLU A N 1
ATOM 1215 C CA . GLU A 1 151 ? 22.588 31.681 28.106 1.00 9.16 177 GLU A CA 1
ATOM 1216 C C . GLU A 1 151 ? 21.887 31.539 26.760 1.00 8.68 177 GLU A C 1
ATOM 1217 O O . GLU A 1 151 ? 21.239 30.525 26.491 1.00 8.60 177 GLU A O 1
ATOM 1223 N N . SER A 1 152 ? 22.005 32.564 25.925 1.00 8.16 178 SER A N 1
ATOM 1224 C CA . SER A 1 152 ? 21.384 32.534 24.606 1.00 7.49 178 SER A CA 1
ATOM 1225 C C . SER A 1 152 ? 22.445 32.544 23.518 1.00 7.20 178 SER A C 1
ATOM 1226 O O . SER A 1 152 ? 23.553 33.047 23.722 1.00 6.78 178 SER A O 1
ATOM 1229 N N . ASP A 1 153 ? 22.109 31.977 22.365 1.00 6.75 179 ASP A N 1
ATOM 1230 C CA . ASP A 1 153 ? 23.030 31.945 21.237 1.00 6.76 179 ASP A CA 1
ATOM 1231 C C . ASP A 1 153 ? 22.483 32.756 20.063 1.00 6.53 179 ASP A C 1
ATOM 1232 O O . ASP A 1 153 ? 21.292 32.734 19.774 1.00 6.47 179 ASP A O 1
ATOM 1237 N N . HIS A 1 154 ? 23.367 33.484 19.392 1.00 6.43 180 HIS A N 1
ATOM 1238 C CA . HIS A 1 154 ? 23.010 34.326 18.248 1.00 6.50 180 HIS A CA 1
ATOM 1239 C C . HIS A 1 154 ? 24.125 33.978 17.286 1.00 6.47 180 HIS A C 1
ATOM 1240 O O . HIS A 1 154 ? 25.122 34.691 17.170 1.00 6.48 180 HIS A O 1
ATOM 1247 N N . ASP A 1 155 ? 23.949 32.837 16.626 1.00 6.48 181 ASP A N 1
ATOM 1248 C CA . ASP A 1 155 ? 24.959 32.286 15.734 1.00 6.57 181 ASP A CA 1
ATOM 1249 C C . ASP A 1 155 ? 24.757 32.348 14.219 1.00 6.46 181 ASP A C 1
ATOM 1250 O O . ASP A 1 155 ? 23.755 32.861 13.698 1.00 6.57 181 ASP A O 1
ATOM 1255 N N . LEU A 1 156 ? 25.740 31.785 13.522 1.00 6.74 182 LEU A N 1
ATOM 1256 C CA . LEU A 1 156 ? 25.767 31.701 12.067 1.00 6.82 182 LEU A CA 1
ATOM 1257 C C . LEU A 1 156 ? 26.276 30.321 11.661 1.00 7.13 182 LEU A C 1
ATOM 1258 O O . LEU A 1 156 ? 27.142 29.749 12.322 1.00 7.22 182 LEU A O 1
ATOM 1263 N N . HIS A 1 157 ? 25.722 29.793 10.574 1.00 7.15 183 HIS A N 1
ATOM 1264 C CA . HIS A 1 157 ? 26.137 28.505 10.030 1.00 7.50 183 HIS A CA 1
ATOM 1265 C C . HIS A 1 157 ? 26.281 28.711 8.530 1.00 7.47 183 HIS A C 1
ATOM 1266 O O . HIS A 1 157 ? 25.565 29.519 7.943 1.00 7.56 183 HIS A O 1
ATOM 1273 N N . ASN A 1 158 ? 27.200 27.985 7.908 1.00 7.73 184 ASN A N 1
ATOM 1274 C CA . ASN A 1 158 ? 27.390 28.118 6.472 1.00 8.20 184 ASN A CA 1
ATOM 1275 C C . ASN A 1 158 ? 28.279 27.030 5.910 1.00 8.58 184 ASN A C 1
ATOM 1276 O O . ASN A 1 158 ? 28.958 26.319 6.647 1.00 8.67 184 ASN A O 1
ATOM 1281 N N . ILE A 1 159 ? 28.245 26.912 4.588 1.00 9.16 185 ILE A N 1
ATOM 1282 C CA . ILE A 1 159 ? 29.090 25.981 3.862 1.00 9.69 185 ILE A CA 1
ATOM 1283 C C . ILE A 1 159 ? 29.792 26.848 2.829 1.00 9.92 185 ILE A C 1
ATOM 1284 O O . ILE A 1 159 ? 29.140 27.499 2.009 1.00 9.79 185 ILE A O 1
ATOM 1289 N N . VAL A 1 160 ? 31.117 26.875 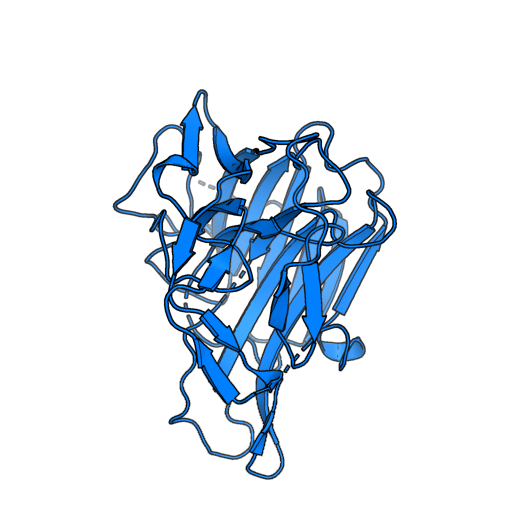2.879 1.00 10.46 186 VAL A N 1
ATOM 1290 C CA . VAL A 1 160 ? 31.885 27.667 1.934 1.00 10.75 186 VAL A CA 1
ATOM 1291 C C . VAL A 1 160 ? 33.015 26.818 1.372 1.00 11.19 186 VAL A C 1
ATOM 1292 O O . VAL A 1 160 ? 33.583 25.981 2.071 1.00 11.06 186 VAL A O 1
ATOM 1296 N N . VAL A 1 161 ? 33.327 27.025 0.100 1.00 11.75 187 VAL A N 1
ATOM 1297 C CA . VAL A 1 161 ? 34.388 26.268 -0.546 1.00 12.44 187 VAL A CA 1
ATOM 1298 C C . VAL A 1 161 ? 35.768 26.768 -0.120 1.00 13.01 187 VAL A C 1
ATOM 1299 O O . VAL A 1 161 ? 36.122 27.923 -0.357 1.00 12.87 187 VAL A O 1
ATOM 1303 N N . LYS A 1 162 ? 36.529 25.887 0.521 1.00 13.95 188 LYS A N 1
ATOM 1304 C CA . LYS A 1 162 ? 37.882 26.193 0.981 1.00 14.97 188 LYS A CA 1
ATOM 1305 C C . LYS A 1 162 ? 38.826 25.167 0.371 1.00 15.39 188 LYS A C 1
ATOM 1306 O O . LYS A 1 162 ? 38.643 23.963 0.557 1.00 15.40 188 LYS A O 1
ATOM 1312 N N . ASN A 1 163 ? 39.839 25.646 -0.344 1.00 16.00 189 ASN A N 1
ATOM 1313 C CA . ASN A 1 163 ? 40.797 24.760 -0.991 1.00 16.47 189 ASN A CA 1
ATOM 1314 C C . ASN A 1 163 ? 40.055 23.764 -1.872 1.00 16.39 189 ASN A C 1
ATOM 1315 O O . ASN A 1 163 ? 40.373 22.572 -1.894 1.00 16.36 189 ASN A O 1
ATOM 1320 N N . GLY A 1 164 ? 39.049 24.266 -2.583 1.00 16.20 190 GLY A N 1
ATOM 1321 C CA . GLY A 1 164 ? 38.269 23.429 -3.475 1.00 16.06 190 GLY A CA 1
ATOM 1322 C C . GLY A 1 164 ? 37.330 22.452 -2.796 1.00 15.90 190 GLY A C 1
ATOM 1323 O O . GLY A 1 164 ? 36.726 21.610 -3.459 1.00 16.18 190 GLY A O 1
ATOM 1324 N N . LYS A 1 165 ? 37.192 22.561 -1.480 1.00 15.68 191 LYS A N 1
ATOM 1325 C CA . LYS A 1 165 ? 36.317 21.658 -0.742 1.00 15.48 191 LYS A CA 1
ATOM 1326 C C . LYS A 1 165 ? 35.191 22.366 0.006 1.00 15.26 191 LYS A C 1
ATOM 1327 O O . LYS A 1 165 ? 35.445 23.290 0.776 1.00 15.38 191 LYS A O 1
ATOM 1330 N N . PRO A 1 166 ? 33.933 21.943 -0.210 1.00 15.04 192 PRO A N 1
ATOM 1331 C CA . PRO A 1 166 ? 32.812 22.577 0.494 1.00 14.91 192 PRO A CA 1
ATOM 1332 C C . PRO A 1 166 ? 33.064 22.346 1.980 1.00 14.87 192 PRO A C 1
ATOM 1333 O O . PRO A 1 166 ? 33.174 21.205 2.425 1.00 14.79 192 PRO A O 1
ATOM 1337 N N . THR A 1 167 ? 33.161 23.426 2.742 1.00 14.94 193 THR A N 1
ATOM 1338 C CA . THR A 1 167 ? 33.450 23.310 4.161 1.00 15.08 193 THR A CA 1
ATOM 1339 C C . THR A 1 167 ? 32.368 23.868 5.066 1.00 15.07 193 THR A C 1
ATOM 1340 O O . THR A 1 167 ? 31.884 24.979 4.861 1.00 14.76 193 THR A O 1
ATOM 1344 N N . TRP A 1 168 ? 31.998 23.085 6.072 1.00 15.08 194 TRP A N 1
ATOM 1345 C CA . TRP A 1 168 ? 30.994 23.511 7.031 1.00 15.37 194 TRP A CA 1
ATOM 1346 C C . TRP A 1 168 ? 31.626 24.381 8.100 1.00 15.13 194 TRP A C 1
ATOM 1347 O O . TRP A 1 168 ? 32.711 24.082 8.603 1.00 15.55 194 TRP A O 1
ATOM 1366 N N . ARG A 1 170 ? 30.508 26.180 11.699 1.00 13.87 196 ARG A N 1
ATOM 1367 C CA . ARG A 1 170 ? 29.498 26.276 12.738 1.00 14.05 196 ARG A CA 1
ATOM 1368 C C . ARG A 1 170 ? 30.036 27.116 13.883 1.00 13.58 196 ARG A C 1
ATOM 1369 O O . ARG A 1 170 ? 31.243 27.326 13.994 1.00 13.54 196 ARG A O 1
ATOM 1375 N N . PRO A 1 171 ? 29.147 27.612 14.753 1.00 13.09 197 PRO A N 1
ATOM 1376 C CA . PRO A 1 171 ? 29.598 28.433 15.878 1.00 12.79 197 PRO A CA 1
ATOM 1377 C C . PRO A 1 171 ? 30.622 27.760 16.783 1.00 12.56 197 PRO A C 1
ATOM 1378 O O . PRO A 1 171 ? 31.536 28.411 17.277 1.00 12.26 197 PRO A O 1
ATOM 1382 N N . GLY A 1 172 ? 30.476 26.458 16.995 1.00 12.40 198 GLY A N 1
ATOM 1383 C CA . GLY A 1 172 ? 31.409 25.760 17.861 1.00 12.50 198 GLY A CA 1
ATOM 1384 C C . GLY A 1 172 ? 32.798 25.563 17.284 1.00 12.54 198 GLY A C 1
ATOM 1385 O O . GLY A 1 172 ? 33.788 25.579 18.019 1.00 12.88 198 GLY A O 1
ATOM 1386 N N . SER A 1 173 ? 32.873 25.384 15.970 1.00 12.32 199 SER A N 1
ATOM 1387 C CA . SER A 1 173 ? 34.147 25.169 15.291 1.00 12.17 199 SER A CA 1
ATOM 1388 C C . SER A 1 173 ? 34.832 26.464 14.859 1.00 12.05 199 SER A C 1
ATOM 1389 O O . SER A 1 173 ? 36.061 26.531 14.788 1.00 12.04 199 SER A O 1
ATOM 1393 N N . PHE A 1 174 ? 34.036 27.487 14.566 1.00 11.92 200 PHE A N 1
ATOM 1394 C CA . PHE A 1 174 ? 34.564 28.781 14.135 1.00 11.59 200 PHE A CA 1
ATOM 1395 C C . PHE A 1 174 ? 33.846 29.887 14.899 1.00 11.15 200 PHE A C 1
ATOM 1396 O O . PHE A 1 174 ? 33.147 30.714 14.311 1.00 10.82 200 PHE A O 1
ATOM 1404 N N . PRO A 1 175 ? 34.027 29.925 16.225 1.00 10.81 201 PRO A N 1
ATOM 1405 C CA . PRO A 1 175 ? 33.390 30.924 17.086 1.00 10.50 201 PRO A CA 1
ATOM 1406 C C . PRO A 1 175 ? 33.634 32.392 16.749 1.00 10.11 201 PRO A C 1
ATOM 1407 O O . PRO A 1 175 ? 32.729 33.215 16.865 1.00 9.77 201 PRO A O 1
ATOM 1411 N N . GLN A 1 176 ? 34.848 32.729 16.330 1.00 9.80 202 GLN A N 1
ATOM 1412 C CA . GLN A 1 176 ? 35.152 34.119 16.026 1.00 9.64 202 GLN A CA 1
ATOM 1413 C C . GLN A 1 176 ? 34.288 34.690 14.907 1.00 9.15 202 GLN A C 1
ATOM 1414 O O . GLN A 1 176 ? 33.889 35.849 14.958 1.00 8.96 202 GLN A O 1
ATOM 1420 N N . THR A 1 177 ? 33.984 33.874 13.906 1.00 8.67 203 THR A N 1
ATOM 1421 C CA . THR A 1 177 ? 33.164 34.336 12.794 1.00 8.20 203 THR A CA 1
ATOM 1422 C C . THR A 1 177 ? 31.710 33.897 12.883 1.00 8.00 203 THR A C 1
ATOM 1423 O O . THR A 1 177 ? 30.833 34.543 12.310 1.00 7.87 203 THR A O 1
ATOM 1427 N N . ASN A 1 178 ? 31.449 32.817 13.614 1.00 7.76 204 ASN A N 1
ATOM 1428 C CA . ASN A 1 178 ? 30.094 32.275 13.683 1.00 7.46 204 ASN A CA 1
ATOM 1429 C C . ASN A 1 178 ? 29.362 32.225 15.023 1.00 7.20 204 ASN A C 1
ATOM 1430 O O . ASN A 1 178 ? 28.206 31.805 15.063 1.00 7.41 204 ASN A O 1
ATOM 1435 N N . HIS A 1 179 ? 29.997 32.638 16.113 1.00 7.11 205 HIS A N 1
ATOM 1436 C CA . HIS A 1 179 ? 29.320 32.566 17.404 1.00 7.03 205 HIS A CA 1
ATOM 1437 C C . HIS A 1 179 ? 29.239 33.849 18.210 1.00 7.02 205 HIS A C 1
ATOM 1438 O O . HIS A 1 179 ? 30.209 34.597 18.319 1.00 7.17 205 HIS A O 1
ATOM 1445 N N . ASN A 1 180 ? 28.057 34.085 18.768 1.00 7.19 206 ASN A N 1
ATOM 1446 C CA . ASN A 1 180 ? 27.807 35.220 19.650 1.00 7.29 206 ASN A CA 1
ATOM 1447 C C . ASN A 1 180 ? 27.056 34.622 20.826 1.00 7.50 206 ASN A C 1
ATOM 1448 O O . ASN A 1 180 ? 25.874 34.304 20.709 1.00 7.52 206 ASN A O 1
ATOM 1453 N N . GLY A 1 181 ? 27.747 34.445 21.946 1.00 7.69 207 GLY A N 1
ATOM 1454 C CA . GLY A 1 181 ? 27.114 33.899 23.133 1.00 8.25 207 GLY A CA 1
ATOM 1455 C C . GLY A 1 181 ? 26.705 35.065 24.005 1.00 8.44 207 GLY A C 1
ATOM 1456 O O . GLY A 1 181 ? 27.415 36.068 24.070 1.00 8.57 207 GLY A O 1
ATOM 1457 N N . TYR A 1 182 ? 25.572 34.946 24.684 1.00 8.73 208 TYR A N 1
ATOM 1458 C CA . TYR A 1 182 ? 25.094 36.040 25.517 1.00 8.96 208 TYR A CA 1
ATOM 1459 C C . TYR A 1 182 ? 24.420 35.560 26.790 1.00 9.17 208 TYR A C 1
ATOM 1460 O O . TYR A 1 182 ? 23.694 34.565 26.789 1.00 9.48 208 TYR A O 1
ATOM 1469 N N . HIS A 1 183 ? 24.674 36.270 27.881 1.00 9.45 209 HIS A N 1
ATOM 1470 C CA . HIS A 1 183 ? 24.045 35.941 29.145 1.00 9.65 209 HIS A CA 1
ATOM 1471 C C . HIS A 1 183 ? 22.879 36.913 29.281 1.00 9.43 209 HIS A C 1
ATOM 1472 O O . HIS A 1 183 ? 23.071 38.109 29.506 1.00 9.63 209 HIS A O 1
ATOM 1479 N N . LEU A 1 184 ? 21.669 36.393 29.118 1.00 9.01 210 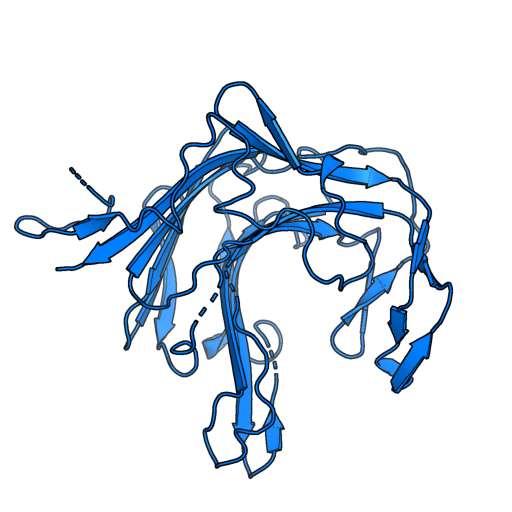LEU A N 1
ATOM 1480 C CA . LEU A 1 184 ? 20.468 37.213 29.200 1.00 8.87 210 LEU A CA 1
ATOM 1481 C C . LEU A 1 184 ? 20.273 37.809 30.588 1.00 8.96 210 LEU A C 1
ATOM 1482 O O . LEU A 1 184 ? 20.555 37.166 31.598 1.00 9.00 210 LEU A O 1
ATOM 1487 N N . PRO A 1 185 ? 19.799 39.061 30.653 1.00 9.23 211 PRO A N 1
ATOM 1488 C CA . PRO A 1 185 ? 19.572 39.710 31.946 1.00 9.27 211 PRO A CA 1
ATOM 1489 C C . PRO A 1 185 ? 18.182 39.369 32.481 1.00 9.34 211 PRO A C 1
ATOM 1490 O O . PRO A 1 185 ? 17.638 40.070 33.337 1.00 9.79 211 PRO A O 1
ATOM 1494 N N . PHE A 1 186 ? 17.624 38.273 31.976 1.00 8.91 212 PHE A N 1
ATOM 1495 C CA . PHE A 1 186 ? 16.295 37.821 32.369 1.00 8.94 212 PHE A CA 1
ATOM 1496 C C . PHE A 1 186 ? 16.123 36.356 31.987 1.00 8.73 212 PHE A C 1
ATOM 1497 O O . PHE A 1 186 ? 16.937 35.800 31.246 1.00 8.72 212 PHE A O 1
ATOM 1505 N N . ASP A 1 187 ? 15.072 35.731 32.508 1.00 8.70 213 ASP A N 1
ATOM 1506 C CA . ASP A 1 187 ? 14.776 34.342 32.176 1.00 8.61 213 ASP A CA 1
ATOM 1507 C C . ASP A 1 187 ? 13.942 34.452 30.903 1.00 8.33 213 ASP A C 1
ATOM 1508 O O . ASP A 1 187 ? 12.858 35.027 30.915 1.00 8.33 213 ASP A O 1
ATOM 1513 N N . PRO A 1 188 ? 14.435 33.903 29.783 1.00 7.93 214 PRO A N 1
ATOM 1514 C CA . PRO A 1 188 ? 13.674 33.992 28.532 1.00 7.91 214 PRO A CA 1
ATOM 1515 C C . PRO A 1 188 ? 12.337 33.262 28.523 1.00 8.07 214 PRO A C 1
ATOM 1516 O O . PRO A 1 188 ? 11.566 33.395 27.578 1.00 7.81 214 PRO A O 1
ATOM 1520 N N . ARG A 1 189 ? 12.064 32.500 29.577 1.00 8.24 215 ARG A N 1
ATOM 1521 C CA . ARG A 1 189 ? 10.811 31.762 29.674 1.00 8.70 215 ARG A CA 1
ATOM 1522 C C . ARG A 1 189 ? 9.746 32.619 30.349 1.00 9.14 215 ARG A C 1
ATOM 1523 O O . ARG A 1 189 ? 8.576 32.241 30.406 1.00 9.38 215 ARG A O 1
ATOM 1531 N N . ASN A 1 190 ? 10.159 33.775 30.856 1.00 9.63 216 ASN A N 1
ATOM 1532 C CA . ASN A 1 190 ? 9.241 34.675 31.537 1.00 10.33 216 ASN A CA 1
ATOM 1533 C C . ASN A 1 190 ? 8.842 35.859 30.670 1.00 10.35 216 ASN A C 1
ATOM 1534 O O . ASN A 1 190 ? 9.653 36.742 30.392 1.00 10.59 216 ASN A O 1
ATOM 1539 N N . ASP A 1 191 ? 7.580 35.880 30.259 1.00 10.39 217 ASP A N 1
ATOM 1540 C CA . ASP A 1 191 ? 7.062 36.958 29.430 1.00 10.33 217 ASP A CA 1
ATOM 1541 C C . ASP A 1 191 ? 7.749 36.966 28.069 1.00 10.13 217 ASP A C 1
ATOM 1542 O O . ASP A 1 191 ? 8.608 36.131 27.780 1.00 9.95 217 ASP A O 1
ATOM 1547 N N . PHE A 1 192 ? 7.372 37.930 27.243 1.00 9.66 218 PHE A N 1
ATOM 1548 C CA . PHE A 1 192 ? 7.933 38.049 25.912 1.00 9.11 218 PHE A CA 1
ATOM 1549 C C . PHE A 1 192 ? 9.099 39.015 25.861 1.00 8.92 218 PHE A C 1
ATOM 1550 O O . PHE A 1 192 ? 9.154 39.987 26.610 1.00 9.42 218 PHE A O 1
ATOM 1558 N N . HIS A 1 193 ? 10.036 38.726 24.970 1.00 8.66 219 HIS A N 1
ATOM 1559 C CA . HIS A 1 193 ? 11.209 39.563 24.782 1.00 8.32 219 HIS A CA 1
ATOM 1560 C C . HIS A 1 193 ? 11.437 39.679 23.290 1.00 7.99 219 HIS A C 1
ATOM 1561 O O . HIS A 1 193 ? 10.976 38.838 22.521 1.00 7.62 219 HIS A O 1
ATOM 1568 N N . THR A 1 194 ? 12.134 40.728 22.876 1.00 7.75 220 THR A N 1
ATOM 1569 C CA . THR A 1 194 ? 12.372 40.940 21.458 1.00 7.90 220 THR A CA 1
ATOM 1570 C C . THR A 1 194 ? 13.764 40.513 21.040 1.00 7.52 220 THR A C 1
ATOM 1571 O O . THR A 1 194 ? 14.761 40.878 21.663 1.00 7.91 220 THR A O 1
ATOM 1575 N N . TYR A 1 195 ? 13.808 39.729 19.972 1.00 7.14 221 TYR A N 1
ATOM 1576 C CA . TYR A 1 195 ? 15.049 39.209 19.428 1.00 6.77 221 TYR A CA 1
ATOM 1577 C C . TYR A 1 195 ? 15.140 39.687 17.989 1.00 6.59 221 TYR A C 1
ATOM 1578 O O . TYR A 1 195 ? 14.271 39.393 17.169 1.00 6.75 221 TYR A O 1
ATOM 1587 N N . GLY A 1 196 ? 16.189 40.433 17.677 1.00 6.38 222 GLY A N 1
ATOM 1588 C CA . GLY A 1 196 ? 16.308 40.933 16.326 1.00 6.45 222 GLY A CA 1
ATOM 1589 C C . GLY A 1 196 ? 17.699 40.864 15.753 1.00 6.40 222 GLY A C 1
ATOM 1590 O O . GLY A 1 196 ? 18.677 40.606 16.455 1.00 6.04 222 GLY A O 1
ATOM 1591 N N . VAL A 1 197 ? 17.780 41.083 14.450 1.00 6.70 223 VAL A N 1
ATOM 1592 C CA . VAL A 1 197 ? 19.057 41.081 13.774 1.00 6.90 223 VAL A CA 1
ATOM 1593 C C . VAL A 1 197 ? 18.976 42.014 12.581 1.00 7.23 223 VAL A C 1
ATOM 1594 O O . VAL A 1 197 ? 17.958 42.078 11.892 1.00 7.24 223 VAL A O 1
ATOM 1598 N N . ASN A 1 198 ? 20.037 42.780 12.374 1.00 7.51 224 ASN A N 1
ATOM 1599 C CA . ASN A 1 198 ? 20.089 43.673 11.238 1.00 7.58 224 ASN A CA 1
ATOM 1600 C C . ASN A 1 198 ? 21.120 43.063 10.313 1.00 7.80 224 ASN A C 1
ATOM 1601 O O . ASN A 1 198 ? 22.274 42.863 10.698 1.00 7.55 224 ASN A O 1
ATOM 1606 N N . VAL A 1 199 ? 20.693 42.752 9.098 1.00 7.90 225 VAL A N 1
ATOM 1607 C CA . VAL A 1 199 ? 21.574 42.142 8.119 1.00 8.15 225 VAL A CA 1
ATOM 1608 C C . VAL A 1 199 ? 21.832 43.083 6.951 1.00 8.49 225 VAL A C 1
ATOM 1609 O O . VAL A 1 199 ? 20.895 43.572 6.323 1.00 8.47 225 VAL A O 1
ATOM 1613 N N . THR A 1 200 ? 23.107 43.347 6.680 1.00 8.96 226 THR A N 1
ATOM 1614 C CA . THR A 1 200 ? 23.498 44.188 5.553 1.00 9.44 226 THR A CA 1
ATOM 1615 C C . THR A 1 200 ? 24.521 43.357 4.790 1.00 9.74 226 THR A C 1
ATOM 1616 O O . THR A 1 200 ? 24.930 42.296 5.258 1.00 9.46 226 THR A O 1
ATOM 1620 N N . LYS A 1 201 ? 24.939 43.817 3.618 1.00 10.05 227 LYS A N 1
ATOM 1621 C CA . LYS A 1 201 ? 25.914 43.044 2.867 1.00 10.57 227 LYS A CA 1
ATOM 1622 C C . LYS A 1 201 ? 27.256 42.995 3.583 1.00 10.23 227 LYS A C 1
ATOM 1623 O O . LYS A 1 201 ? 28.067 42.110 3.320 1.00 10.55 227 LYS A O 1
ATOM 1629 N N . ASP A 1 202 ? 27.478 43.927 4.506 1.00 10.08 228 ASP A N 1
ATOM 1630 C CA . ASP A 1 202 ? 28.748 43.992 5.224 1.00 9.89 228 ASP A CA 1
ATOM 1631 C C . ASP A 1 202 ? 28.744 43.546 6.682 1.00 9.33 228 ASP A C 1
ATOM 1632 O O . ASP A 1 202 ? 29.761 43.055 7.181 1.00 9.16 228 ASP A O 1
ATOM 1637 N N . LYS A 1 203 ? 27.618 43.717 7.367 1.00 8.87 229 LYS A N 1
ATOM 1638 C CA . LYS A 1 203 ? 27.550 43.370 8.785 1.00 8.37 229 LYS A CA 1
ATOM 1639 C C . LYS A 1 203 ? 26.261 42.690 9.212 1.00 8.08 229 LYS A C 1
ATOM 1640 O O . LYS A 1 203 ? 25.226 42.817 8.561 1.00 7.97 229 LYS A O 1
ATOM 1646 N N . ILE A 1 204 ? 26.343 41.971 10.327 1.00 7.31 230 ILE A N 1
ATOM 1647 C CA . ILE A 1 204 ? 25.195 41.303 10.917 1.00 6.90 230 ILE A CA 1
ATOM 1648 C C . ILE A 1 204 ? 25.261 41.710 12.386 1.00 6.78 230 ILE A C 1
ATOM 1649 O O . ILE A 1 204 ? 26.273 41.489 13.056 1.00 6.30 230 ILE A O 1
ATOM 1654 N N . THR A 1 205 ? 24.194 42.335 12.870 1.00 6.65 231 THR A N 1
ATOM 1655 C CA . THR A 1 205 ? 24.133 42.811 14.245 1.00 6.81 231 THR A CA 1
ATOM 1656 C C . THR A 1 205 ? 22.904 42.244 14.938 1.00 6.76 231 THR A C 1
ATOM 1657 O O . THR A 1 205 ? 21.786 42.390 14.451 1.00 7.05 231 THR A O 1
ATOM 1661 N N . TRP A 1 206 ? 23.122 41.601 16.080 1.00 6.62 232 TRP A N 1
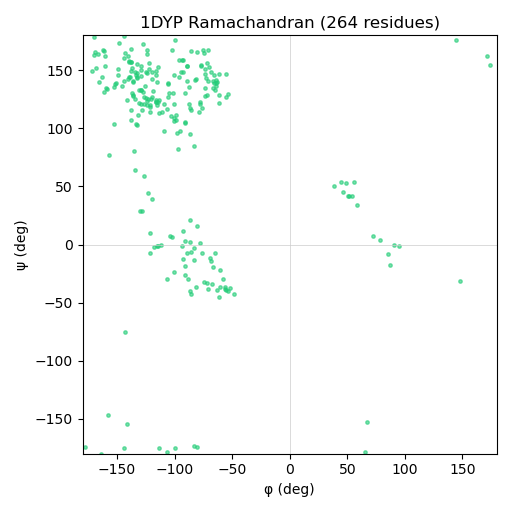ATOM 1662 C CA . TRP A 1 206 ? 22.042 40.980 16.843 1.00 6.45 232 TRP A CA 1
ATOM 1663 C C . TRP A 1 206 ? 21.592 41.830 18.023 1.00 6.60 232 TRP A C 1
ATOM 1664 O O . TRP A 1 206 ? 22.403 42.495 18.669 1.00 6.27 232 TRP A O 1
ATOM 1675 N N . TYR A 1 207 ? 20.296 41.771 18.314 1.00 6.80 233 TYR A N 1
ATOM 1676 C CA . TYR A 1 207 ? 19.710 42.539 19.406 1.00 7.31 233 TYR A CA 1
ATOM 1677 C C . TYR A 1 207 ? 18.800 41.704 20.294 1.00 7.28 233 TYR A C 1
ATOM 1678 O O . TYR A 1 207 ? 18.145 40.775 19.833 1.00 7.05 233 TYR A O 1
ATOM 1687 N N . VAL A 1 208 ? 18.766 42.056 21.574 1.00 7.40 234 VAL A N 1
ATOM 1688 C CA . VAL A 1 208 ? 17.887 41.409 22.542 1.00 7.64 234 VAL A CA 1
ATOM 1689 C C . VAL A 1 208 ? 17.337 42.551 23.389 1.00 7.94 234 VAL A C 1
ATOM 1690 O O . VAL A 1 208 ? 18.087 43.242 24.076 1.00 8.06 234 VAL A O 1
ATOM 1694 N N . ASP A 1 209 ? 16.027 42.755 23.320 1.00 8.26 235 ASP A N 1
ATOM 1695 C CA . ASP A 1 209 ? 15.383 43.836 24.055 1.00 8.90 235 ASP A CA 1
ATOM 1696 C C . ASP A 1 209 ? 16.094 45.172 23.819 1.00 9.39 235 ASP A C 1
ATOM 1697 O O . ASP A 1 209 ? 16.306 45.955 24.748 1.00 9.64 235 ASP A O 1
ATOM 1702 N N . GLY A 1 210 ? 16.470 45.414 22.565 1.00 9.64 236 GLY A N 1
ATOM 1703 C CA . GLY A 1 210 ? 17.115 46.664 22.199 1.00 10.28 236 GLY A CA 1
ATOM 1704 C C . GLY A 1 210 ? 18.621 46.747 22.343 1.00 10.57 236 GLY A C 1
ATOM 1705 O O . GLY A 1 210 ? 19.246 47.634 21.763 1.00 11.06 236 GLY A O 1
ATOM 1706 N N . GLU A 1 211 ? 19.208 45.836 23.110 1.00 10.49 237 GLU A N 1
ATOM 1707 C CA . GLU A 1 211 ? 20.652 45.830 23.325 1.00 10.62 237 GLU A CA 1
ATOM 1708 C C . GLU A 1 211 ? 21.383 45.012 22.272 1.00 10.02 237 GLU A C 1
ATOM 1709 O O . GLU A 1 211 ? 20.906 43.958 21.862 1.00 9.70 237 GLU A O 1
ATOM 1715 N N . ILE A 1 212 ? 22.538 45.499 21.828 1.00 9.60 238 ILE A N 1
ATOM 1716 C CA . ILE A 1 212 ? 23.323 44.768 20.839 1.00 9.29 238 ILE A CA 1
ATOM 1717 C C . ILE A 1 212 ? 24.057 43.648 21.569 1.00 8.92 238 ILE A C 1
ATOM 1718 O O . ILE A 1 212 ? 24.826 43.902 22.500 1.00 8.77 238 ILE A O 1
ATOM 1723 N N . VAL A 1 213 ? 23.809 42.409 21.156 1.00 8.27 239 VAL A N 1
ATOM 1724 C CA . VAL A 1 213 ? 24.429 41.256 21.800 1.00 7.72 239 VAL A CA 1
ATOM 1725 C C . VAL A 1 213 ? 25.363 40.496 20.875 1.00 7.45 239 VAL A C 1
ATOM 1726 O O . VAL A 1 213 ? 25.973 39.504 21.268 1.00 7.31 239 VAL A O 1
ATOM 1730 N N . GLY A 1 214 ? 25.465 40.958 19.638 1.00 7.05 240 GLY A N 1
ATOM 1731 C CA . GLY A 1 214 ? 26.344 40.293 18.704 1.00 6.87 240 GLY A CA 1
ATOM 1732 C C . GLY A 1 214 ? 26.572 41.094 17.444 1.00 6.71 240 GLY A C 1
ATOM 1733 O O . GLY A 1 214 ? 25.740 41.909 17.048 1.00 6.70 240 GLY A O 1
ATOM 1734 N N . GLU A 1 215 ? 27.735 40.893 16.841 1.00 6.62 241 GLU A N 1
ATOM 1735 C CA . GLU A 1 215 ? 28.073 41.548 15.583 1.00 6.66 241 GLU A CA 1
ATOM 1736 C C . GLU A 1 215 ? 29.165 40.743 14.912 1.00 6.64 241 GLU A C 1
ATOM 1737 O O . GLU A 1 215 ? 30.140 40.342 15.551 1.00 6.34 241 GLU A O 1
ATOM 1743 N N . LYS A 1 216 ? 28.987 40.511 13.619 1.00 6.54 242 LYS A N 1
ATOM 1744 C CA . LYS A 1 216 ? 29.947 39.763 12.823 1.00 6.97 242 LYS A CA 1
ATOM 1745 C C . LYS A 1 216 ? 29.985 40.389 11.445 1.00 7.24 242 LYS A C 1
ATOM 1746 O O . LYS A 1 216 ? 29.068 41.110 11.057 1.00 7.43 242 LYS A O 1
ATOM 1752 N N . ASP A 1 217 ? 31.049 40.125 10.701 1.00 7.76 243 ASP A N 1
ATOM 1753 C CA . ASP A 1 217 ? 31.118 40.635 9.346 1.00 8.21 243 ASP A CA 1
ATOM 1754 C C . ASP A 1 217 ? 30.327 39.650 8.505 1.00 8.32 243 ASP A C 1
ATOM 1755 O O . ASP A 1 217 ? 30.369 38.439 8.746 1.00 8.21 243 ASP A O 1
ATOM 1760 N N . ASN A 1 218 ? 29.576 40.158 7.536 1.00 8.24 244 ASN A N 1
ATOM 1761 C CA . ASN A 1 218 ? 28.787 39.270 6.702 1.00 8.26 244 ASN A CA 1
ATOM 1762 C C . ASN A 1 218 ? 29.665 38.710 5.599 1.00 8.48 244 ASN A C 1
ATOM 1763 O O . ASN A 1 218 ? 29.700 39.237 4.486 1.00 8.46 244 ASN A O 1
ATOM 1768 N N . LEU A 1 219 ? 30.371 37.635 5.924 1.00 8.52 245 LEU A N 1
ATOM 1769 C CA . LEU A 1 219 ? 31.272 36.991 4.984 1.00 8.89 245 LEU A CA 1
ATOM 1770 C C . LEU A 1 219 ? 30.576 35.978 4.095 1.00 8.74 245 LEU A C 1
ATOM 1771 O O . LEU A 1 219 ? 30.830 35.922 2.888 1.00 8.87 245 LEU A O 1
ATOM 1776 N N . TYR A 1 220 ? 29.692 35.186 4.692 1.00 8.67 246 TYR A N 1
ATOM 1777 C CA . TYR A 1 220 ? 29.021 34.115 3.963 1.00 8.50 246 TYR A CA 1
ATOM 1778 C C . TYR A 1 220 ? 27.505 34.063 4.096 1.00 8.29 246 TYR A C 1
ATOM 1779 O O . TYR A 1 220 ? 26.917 32.991 3.977 1.00 8.16 246 TYR A O 1
ATOM 1788 N N . TRP A 1 221 ? 26.867 35.205 4.318 1.00 8.00 247 TRP A N 1
ATOM 1789 C CA . TRP A 1 221 ? 25.422 35.209 4.487 1.00 7.98 247 TRP A CA 1
ATOM 1790 C C . TRP A 1 221 ? 24.706 36.180 3.553 1.00 8.24 247 TRP A C 1
ATOM 1791 O O . TRP A 1 221 ? 24.004 37.094 3.989 1.00 8.15 247 TRP A O 1
ATOM 1802 N N . HIS A 1 222 ? 24.892 35.962 2.253 1.00 8.53 248 HIS A N 1
ATOM 1803 C CA . HIS A 1 222 ? 24.270 36.803 1.236 1.00 8.89 248 HIS A CA 1
ATOM 1804 C C . HIS A 1 222 ? 23.256 36.024 0.401 1.00 8.99 248 HIS A C 1
ATOM 1805 O O . HIS A 1 222 ? 22.622 36.579 -0.501 1.00 9.20 248 HIS A O 1
ATOM 1812 N N . ARG A 1 223 ? 23.108 34.737 0.696 1.00 8.93 249 ARG A N 1
ATOM 1813 C CA . ARG A 1 223 ? 22.158 33.903 -0.028 1.00 8.83 249 ARG A CA 1
ATOM 1814 C C . ARG A 1 223 ? 20.729 34.209 0.397 1.00 8.81 249 ARG A C 1
ATOM 1815 O O . ARG A 1 223 ? 20.497 34.853 1.421 1.00 8.76 249 ARG A O 1
ATOM 1823 N N . GLN A 1 224 ? 19.777 33.749 -0.410 1.00 8.67 250 GLN A N 1
ATOM 1824 C CA . GLN A 1 224 ? 18.361 33.932 -0.129 1.00 8.60 250 GLN A CA 1
ATOM 1825 C C . GLN A 1 224 ? 17.990 32.960 0.981 1.00 8.38 250 GLN A C 1
ATOM 1826 O O . GLN A 1 224 ? 18.203 31.752 0.853 1.00 8.32 250 GLN A O 1
ATOM 1840 N N . ASN A 1 226 ? 15.029 31.652 4.022 1.00 7.48 252 ASN A N 1
ATOM 1841 C CA . ASN A 1 226 ? 13.641 31.614 4.477 1.00 7.29 252 ASN A CA 1
ATOM 1842 C C . ASN A 1 226 ? 13.607 31.915 5.965 1.00 7.12 252 ASN A C 1
ATOM 1843 O O . ASN A 1 226 ? 14.319 31.285 6.744 1.00 7.13 252 ASN A O 1
ATOM 1848 N N . LEU A 1 227 ? 12.776 32.877 6.355 1.00 6.70 253 LEU A N 1
ATOM 1849 C CA . LEU A 1 227 ? 12.657 33.264 7.757 1.00 6.45 253 LEU A CA 1
ATOM 1850 C C . LEU A 1 227 ? 11.898 32.175 8.501 1.00 6.53 253 LEU A C 1
ATOM 1851 O O . LEU A 1 227 ? 10.794 31.795 8.108 1.00 6.84 253 LEU A O 1
ATOM 1856 N N . THR A 1 228 ? 12.480 31.701 9.596 1.00 6.40 254 THR A N 1
ATOM 1857 C CA . THR A 1 228 ? 11.885 30.598 10.331 1.00 6.35 254 THR A CA 1
ATOM 1858 C C . THR A 1 228 ? 11.775 30.743 11.846 1.00 6.16 254 THR A C 1
ATOM 1859 O O . THR A 1 228 ? 12.645 31.307 12.504 1.00 6.15 254 THR A O 1
ATOM 1863 N N . LEU A 1 229 ? 10.675 30.224 12.378 1.00 6.08 255 LEU A N 1
ATOM 1864 C CA . LEU A 1 229 ? 10.420 30.188 13.812 1.00 6.07 255 LEU A CA 1
ATOM 1865 C C . LEU A 1 229 ? 10.201 28.699 14.060 1.00 5.97 255 LEU A C 1
ATOM 1866 O O . LEU A 1 229 ? 9.380 28.068 13.393 1.00 5.98 255 LEU A O 1
ATOM 1871 N N . SER A 1 230 ? 10.950 28.119 14.988 1.00 5.87 256 SER A N 1
ATOM 1872 C CA . SER A 1 230 ? 10.798 26.695 15.244 1.00 6.10 256 SER A CA 1
ATOM 1873 C C . SER A 1 230 ? 11.353 26.332 16.599 1.00 5.95 256 SER A C 1
ATOM 1874 O O . SER A 1 230 ? 12.117 27.087 17.186 1.00 6.08 256 SER A O 1
ATOM 1877 N N . GLN A 1 231 ? 10.959 25.169 17.097 1.00 5.75 257 GLN A N 1
ATOM 1878 C CA . GLN A 1 231 ? 11.458 24.711 18.381 1.00 5.80 257 GLN A CA 1
ATOM 1879 C C . GLN A 1 231 ? 12.093 23.344 18.187 1.00 5.94 257 GLN A C 1
ATOM 1880 O O . GLN A 1 231 ? 11.441 22.399 17.742 1.00 6.00 257 GLN A O 1
ATOM 1886 N N . GLY A 1 232 ? 13.378 23.252 18.504 1.00 5.69 258 GLY A N 1
ATOM 1887 C CA . GLY A 1 232 ? 14.081 21.994 18.342 1.00 6.12 258 GLY A CA 1
ATOM 1888 C C . GLY A 1 232 ? 14.283 21.252 19.646 1.00 6.04 258 GLY A C 1
ATOM 1889 O O . GLY A 1 232 ? 14.088 21.803 20.726 1.00 6.19 258 GLY A O 1
ATOM 1890 N N . LEU A 1 233 ? 14.684 19.992 19.534 1.00 6.18 259 LEU A N 1
ATOM 1891 C CA . LEU A 1 233 ? 14.928 19.144 20.693 1.00 6.43 259 LEU A CA 1
ATOM 1892 C C . LEU A 1 233 ? 16.404 19.246 21.076 1.00 6.42 259 LEU A C 1
ATOM 1893 O O . LEU A 1 233 ? 17.269 19.433 20.212 1.00 6.33 259 LEU A O 1
ATOM 1898 N N . ARG A 1 234 ? 16.690 19.115 22.369 1.00 6.00 260 ARG A N 1
ATOM 1899 C CA . ARG A 1 234 ? 18.058 19.206 22.870 1.00 6.11 260 ARG A CA 1
ATOM 1900 C C . ARG A 1 234 ? 18.284 18.236 24.022 1.00 6.16 260 ARG A C 1
ATOM 1901 O O . ARG A 1 234 ? 17.375 17.507 24.422 1.00 6.13 260 ARG A O 1
ATOM 1909 N N . ALA A 1 235 ? 19.506 18.226 24.543 1.00 6.34 261 ALA A N 1
ATOM 1910 C CA . ALA A 1 235 ? 19.841 17.376 25.675 1.00 6.55 261 ALA A CA 1
ATOM 1911 C C . ALA A 1 235 ? 18.832 17.736 26.765 1.00 6.94 261 ALA A C 1
ATOM 1912 O O . ALA A 1 235 ? 18.462 18.900 26.914 1.00 6.99 261 ALA A O 1
ATOM 1914 N N . PRO A 1 236 ? 18.425 16.762 27.587 1.00 7.06 262 PRO A N 1
ATOM 1915 C CA . PRO A 1 236 ? 18.814 15.349 27.645 1.00 7.10 262 PRO A CA 1
ATOM 1916 C C . PRO A 1 236 ? 18.163 14.376 26.661 1.00 7.08 262 PRO A C 1
ATOM 1917 O O . PRO A 1 236 ? 18.245 13.164 26.861 1.00 7.26 262 PRO A O 1
ATOM 1921 N N . HIS A 1 237 ? 17.538 14.887 25.606 1.00 6.98 263 HIS A N 1
ATOM 1922 C CA . HIS A 1 237 ? 16.859 14.018 24.648 1.00 6.85 263 HIS A CA 1
ATOM 1923 C C . HIS A 1 237 ? 17.615 13.820 23.350 1.00 6.88 263 HIS A C 1
ATOM 1924 O O . HIS A 1 237 ? 17.109 13.195 22.417 1.00 6.88 263 HIS A O 1
ATOM 1931 N N . THR A 1 238 ? 18.839 14.330 23.303 1.00 6.80 264 THR A N 1
ATOM 1932 C CA . THR A 1 238 ? 19.645 14.233 22.098 1.00 7.06 264 THR A CA 1
ATOM 1933 C C . THR A 1 238 ? 21.119 14.014 22.376 1.00 7.23 264 THR A C 1
ATOM 1934 O O . THR A 1 238 ? 21.601 14.202 23.493 1.00 7.02 264 THR A O 1
ATOM 1938 N N . GLN A 1 239 ? 21.818 13.611 21.321 1.00 7.44 265 GLN A N 1
ATOM 1939 C CA . GLN A 1 239 ? 23.259 13.426 21.335 1.00 7.96 265 GLN A CA 1
ATOM 1940 C C . GLN A 1 239 ? 23.657 14.156 20.062 1.00 8.45 265 GLN A C 1
ATOM 1941 O O . GLN A 1 239 ? 22.844 14.297 19.148 1.00 8.30 265 GLN A O 1
ATOM 1947 N N . TRP A 1 240 ? 24.892 14.630 19.999 1.00 8.98 266 TRP A N 1
ATOM 1948 C CA . TRP A 1 240 ? 25.351 15.338 18.818 1.00 9.96 266 TRP A CA 1
ATOM 1949 C C . TRP A 1 240 ? 26.669 14.753 18.347 1.00 9.65 266 TRP A C 1
ATOM 1950 O O . TRP A 1 240 ? 27.653 14.731 19.085 1.00 9.53 266 TRP A O 1
ATOM 1961 N N . LYS A 1 241 ? 26.675 14.272 17.110 1.00 9.48 267 LYS A N 1
ATOM 1962 C CA . LYS A 1 241 ? 27.863 13.671 16.528 1.00 9.42 267 LYS A CA 1
ATOM 1963 C C . LYS A 1 241 ? 27.738 13.668 15.011 1.00 9.83 267 LYS A C 1
ATOM 1964 O O . LYS A 1 241 ? 26.631 13.661 14.472 1.00 9.27 267 LYS A O 1
ATOM 1970 N N . CYS A 1 242 ? 28.878 13.674 14.330 1.00 10.17 268 CYS A N 1
ATOM 1971 C CA . CYS A 1 242 ? 28.913 13.675 12.871 1.00 10.95 268 CYS A CA 1
ATOM 1972 C C . CYS A 1 242 ? 28.032 14.785 12.302 1.00 11.30 268 CYS A C 1
ATOM 1973 O O . CYS A 1 242 ? 27.296 14.588 11.334 1.00 11.39 268 CYS A O 1
ATOM 1976 N N . ASN A 1 243 ? 28.117 15.948 12.941 1.00 11.59 269 ASN A N 1
ATOM 1977 C CA . ASN A 1 243 ? 27.392 17.148 12.538 1.00 12.00 269 ASN A CA 1
ATOM 1978 C C . ASN A 1 243 ? 25.871 17.051 12.488 1.00 11.61 269 ASN A C 1
ATOM 1979 O O . ASN A 1 243 ? 25.227 17.694 11.655 1.00 12.06 269 ASN A O 1
ATOM 1984 N N . GLN A 1 244 ? 25.297 16.265 13.392 1.00 10.77 270 GLN A N 1
ATOM 1985 C CA . GLN A 1 244 ? 23.847 16.115 13.439 1.00 10.06 270 GLN A CA 1
ATOM 1986 C C . GLN A 1 244 ? 23.403 15.564 14.782 1.00 9.74 270 GLN A C 1
ATOM 1987 O O . GLN A 1 244 ? 24.216 15.068 15.563 1.00 9.55 270 GLN A O 1
ATOM 1993 N N . PHE A 1 245 ? 22.103 15.646 15.040 1.00 9.33 271 PHE A N 1
ATOM 1994 C CA . PHE A 1 245 ? 21.544 15.128 16.276 1.00 9.04 271 PHE A CA 1
ATOM 1995 C C . PHE A 1 245 ? 21.149 13.672 16.113 1.00 8.97 271 PHE A C 1
ATOM 1996 O O . PHE A 1 245 ? 20.853 13.204 15.011 1.00 8.80 271 PHE A O 1
ATOM 2004 N N . TYR A 1 246 ? 21.161 12.969 17.237 1.00 8.53 272 TYR A N 1
ATOM 2005 C CA . TYR A 1 246 ? 20.751 11.580 17.323 1.00 8.46 272 TYR A CA 1
ATOM 2006 C C . TYR A 1 246 ? 19.921 11.539 18.596 1.00 8.46 272 TYR A C 1
ATOM 2007 O O . TYR A 1 246 ? 20.120 12.351 19.498 1.00 8.11 272 TYR A O 1
ATOM 2016 N N . PRO A 1 247 ? 18.957 10.617 18.680 1.00 8.73 273 PRO A N 1
ATOM 2017 C CA . PRO A 1 247 ? 18.157 10.569 19.902 1.00 9.11 273 PRO A CA 1
ATOM 2018 C C . PRO A 1 247 ? 18.959 9.974 21.054 1.00 9.33 273 PRO A C 1
ATOM 2019 O O . PRO A 1 247 ? 19.870 9.175 20.835 1.00 9.71 273 PRO A O 1
ATOM 2023 N N . SER A 1 248 ? 18.640 10.384 22.276 1.00 9.24 274 SER A N 1
ATOM 2024 C CA . SER A 1 248 ? 19.319 9.836 23.445 1.00 9.31 274 SER A CA 1
ATOM 2025 C C . SER A 1 248 ? 18.373 8.782 24.006 1.00 9.47 274 SER A C 1
ATOM 2026 O O . SER A 1 248 ? 17.330 8.506 23.412 1.00 9.54 274 SER A O 1
ATOM 2029 N N . ALA A 1 249 ? 18.726 8.205 25.149 1.00 9.48 275 ALA A N 1
ATOM 2030 C CA . ALA A 1 249 ? 17.886 7.187 25.769 1.00 9.75 275 ALA A CA 1
ATOM 2031 C C . ALA A 1 249 ? 16.816 7.825 26.646 1.00 9.87 275 ALA A C 1
ATOM 2032 O O . ALA A 1 249 ? 15.939 7.137 27.171 1.00 9.91 275 ALA A O 1
ATOM 2034 N N . ASN A 1 250 ? 16.888 9.141 26.809 1.00 9.82 276 ASN A N 1
ATOM 2035 C CA . ASN A 1 250 ? 15.906 9.844 27.618 1.00 9.92 276 ASN A CA 1
ATOM 2036 C C . ASN A 1 250 ? 14.755 10.294 26.740 1.00 10.15 276 ASN A C 1
ATOM 2037 O O . ASN A 1 250 ? 14.876 11.250 25.973 1.00 9.81 276 ASN A O 1
ATOM 2042 N N . LYS A 1 251 ? 13.634 9.589 26.844 1.00 10.32 277 LYS A N 1
ATOM 2043 C CA . LYS A 1 251 ? 12.443 9.928 26.076 1.00 10.69 277 LYS A CA 1
ATOM 2044 C C . LYS A 1 251 ? 11.293 10.157 27.045 1.00 10.63 277 LYS A C 1
ATOM 2045 O O . LYS A 1 251 ? 10.172 9.698 26.836 1.00 10.58 277 LYS A O 1
ATOM 2056 N N . SER A 1 252 ? 11.594 10.883 28.115 1.00 10.59 278 SER A N 1
ATOM 2057 C CA . SER A 1 252 ? 10.609 11.190 29.138 1.00 10.67 278 SER A CA 1
ATOM 2058 C C . SER A 1 252 ? 9.498 12.083 28.610 1.00 10.64 278 SER A C 1
ATOM 2059 O O . SER A 1 252 ? 9.727 12.948 27.762 1.00 10.42 278 SER A O 1
ATOM 2062 N N . ALA A 1 253 ? 8.295 11.864 29.126 1.00 10.83 279 ALA A N 1
ATOM 2063 C CA . ALA A 1 253 ? 7.135 12.653 28.744 1.00 11.09 279 ALA A CA 1
ATOM 2064 C C . ALA A 1 253 ? 6.986 13.821 29.719 1.00 11.12 279 ALA A C 1
ATOM 2065 O O . ALA A 1 253 ? 6.224 14.753 29.473 1.00 11.03 279 ALA A O 1
ATOM 2067 N N . GLU A 1 254 ? 7.717 13.765 30.829 1.00 11.35 280 GLU A N 1
ATOM 2068 C CA . GLU A 1 254 ? 7.652 14.825 31.827 1.00 11.67 280 GLU A CA 1
ATOM 2069 C C . GLU A 1 254 ? 8.183 16.116 31.222 1.00 11.53 280 GLU A C 1
ATOM 2070 O O . GLU A 1 254 ? 9.240 16.124 30.591 1.00 11.65 280 GLU A O 1
ATOM 2076 N N . GLY A 1 255 ? 7.443 17.203 31.413 1.00 11.14 281 GLY A N 1
ATOM 2077 C CA . GLY A 1 255 ? 7.866 18.479 30.872 1.00 10.91 281 GLY A CA 1
ATOM 2078 C C . GLY A 1 255 ? 7.309 18.716 29.482 1.00 10.67 281 GLY A C 1
ATOM 2079 O O . GLY A 1 255 ? 7.570 19.751 28.869 1.00 10.92 281 GLY A O 1
ATOM 2080 N N . PHE A 1 256 ? 6.553 17.748 28.974 1.00 10.14 282 PHE A N 1
ATOM 2081 C CA . PHE A 1 256 ? 5.940 17.868 27.656 1.00 9.78 282 PHE A CA 1
ATOM 2082 C C . PHE A 1 256 ? 4.437 17.664 27.768 1.00 9.72 282 PHE A C 1
ATOM 2083 O O . PHE A 1 256 ? 3.968 16.916 28.620 1.00 9.92 282 PHE A O 1
ATOM 2091 N N . PRO A 1 257 ? 3.659 18.333 26.908 1.00 9.50 283 PRO A N 1
ATOM 2092 C CA . PRO A 1 257 ? 4.126 19.249 25.863 1.00 9.41 283 PRO A CA 1
ATOM 2093 C C . PRO A 1 257 ? 4.653 20.560 26.432 1.00 9.40 283 PRO A C 1
ATOM 2094 O O . PRO A 1 257 ? 4.302 20.956 27.547 1.00 9.42 283 PRO A O 1
ATOM 2098 N N . THR A 1 258 ? 5.511 21.218 25.662 1.00 9.21 284 THR A N 1
ATOM 2099 C CA . THR A 1 258 ? 6.065 22.503 26.060 1.00 9.07 284 THR A CA 1
ATOM 2100 C C . THR A 1 258 ? 6.078 23.326 24.778 1.00 9.17 284 THR A C 1
ATOM 2101 O O . THR A 1 258 ? 6.336 22.797 23.697 1.00 8.82 284 THR A O 1
ATOM 2105 N N . SER A 1 259 ? 5.812 24.621 24.894 1.00 9.22 285 SER A N 1
ATOM 2106 C CA . SER A 1 259 ? 5.753 25.459 23.708 1.00 9.44 285 SER A CA 1
ATOM 2107 C C . SER A 1 259 ? 6.341 26.849 23.849 1.00 9.42 285 SER A C 1
ATOM 2108 O O . SER A 1 259 ? 6.330 27.446 24.925 1.00 9.48 285 SER A O 1
ATOM 2120 N N . GLU A 1 261 ? 6.172 30.751 22.346 1.00 8.80 287 GLU A N 1
ATOM 2121 C CA . GLU A 1 261 ? 5.115 31.573 21.780 1.00 8.82 287 GLU A CA 1
ATOM 2122 C C . GLU A 1 261 ? 5.724 32.779 21.084 1.00 8.65 287 GLU A C 1
ATOM 2123 O O . GLU A 1 261 ? 6.688 33.369 21.575 1.00 8.62 287 GLU A O 1
ATOM 2134 N N . VAL A 1 262 ? 5.161 33.133 19.934 1.00 8.48 288 VAL A N 1
ATOM 2135 C CA . VAL A 1 262 ? 5.641 34.269 19.169 1.00 8.18 288 VAL A CA 1
ATOM 2136 C C . VAL A 1 262 ? 4.491 35.253 19.007 1.00 8.22 288 VAL A C 1
ATOM 2137 O O . VAL A 1 262 ? 3.487 34.955 18.360 1.00 8.05 288 VAL A O 1
ATOM 2141 N N . ASP A 1 263 ? 4.640 36.422 19.615 1.00 8.08 289 ASP A N 1
ATOM 2142 C CA . ASP A 1 263 ? 3.613 37.449 19.545 1.00 7.97 289 ASP A CA 1
ATOM 2143 C C . ASP A 1 263 ? 3.579 38.025 18.133 1.00 7.85 289 ASP A C 1
ATOM 2144 O O . ASP A 1 263 ? 2.513 38.317 17.591 1.00 7.13 289 ASP A O 1
ATOM 2149 N N . TYR A 1 264 ? 4.754 38.172 17.531 1.00 7.77 290 TYR A N 1
ATOM 2150 C CA . TYR A 1 264 ? 4.838 38.706 16.181 1.00 7.86 290 TYR A CA 1
ATOM 2151 C C . TYR A 1 264 ? 6.238 38.554 15.621 1.00 7.67 290 TYR A C 1
ATOM 2152 O O . TYR A 1 264 ? 7.197 38.311 16.357 1.00 7.43 290 TYR A O 1
ATOM 2161 N N . VAL A 1 265 ? 6.333 38.675 14.303 1.00 7.42 291 VAL A N 1
ATOM 2162 C CA . VAL A 1 265 ? 7.606 38.639 13.602 1.00 7.44 291 VAL A CA 1
ATOM 2163 C C . VAL A 1 265 ? 7.478 39.774 12.590 1.00 7.54 291 VAL A C 1
ATOM 2164 O O . VAL A 1 265 ? 6.466 39.892 11.898 1.00 7.46 291 VAL A O 1
ATOM 2168 N N . ARG A 1 266 ? 8.484 40.638 12.547 1.00 7.62 292 ARG A N 1
ATOM 2169 C CA . ARG A 1 266 ? 8.466 41.776 11.639 1.00 7.78 292 ARG A CA 1
ATOM 2170 C C . ARG A 1 266 ? 9.775 41.863 10.883 1.00 7.92 292 ARG A C 1
ATOM 2171 O O . ARG A 1 266 ? 10.847 41.753 11.471 1.00 7.69 292 ARG A O 1
ATOM 2179 N N . THR A 1 267 ? 9.680 42.055 9.571 1.00 8.08 293 THR A N 1
ATOM 2180 C CA . THR A 1 267 ? 10.859 42.166 8.725 1.00 8.70 293 THR A CA 1
ATOM 2181 C C . THR A 1 267 ? 10.763 43.443 7.905 1.00 9.23 293 THR A C 1
ATOM 2182 O O . THR A 1 267 ? 9.728 43.722 7.303 1.00 9.10 293 THR A O 1
ATOM 2186 N N . TRP A 1 268 ? 11.845 44.213 7.900 1.00 9.94 294 TRP A N 1
ATOM 2187 C CA . TRP A 1 268 ? 11.913 45.480 7.176 1.00 10.89 294 TRP A CA 1
ATOM 2188 C C . TRP A 1 268 ? 13.156 45.553 6.304 1.00 11.75 294 TRP A C 1
ATOM 2189 O O . TRP A 1 268 ? 14.174 44.932 6.599 1.00 11.71 294 TRP A O 1
ATOM 2200 N N . VAL A 1 269 ? 13.062 46.338 5.237 1.00 12.82 295 VAL A N 1
ATOM 2201 C CA . VAL A 1 269 ? 14.189 46.570 4.344 1.00 13.97 295 VAL A CA 1
ATOM 2202 C C . VAL A 1 269 ? 14.323 48.088 4.271 1.00 14.94 295 VAL A C 1
ATOM 2203 O O . VAL A 1 269 ? 13.354 48.793 3.984 1.00 15.19 295 VAL A O 1
ATOM 2207 N N . LYS A 1 270 ? 15.521 48.591 4.550 1.00 15.95 296 LYS A N 1
ATOM 2208 C CA . LYS A 1 270 ? 15.768 50.028 4.556 1.00 17.04 296 LYS A CA 1
ATOM 2209 C C . LYS A 1 270 ? 15.759 50.677 3.178 1.00 17.59 296 LYS A C 1
ATOM 2210 O O . LYS A 1 270 ? 16.256 50.109 2.209 1.00 17.91 296 LYS A O 1
ATOM 2216 N N . VAL A 1 271 ? 15.183 51.874 3.107 1.00 18.19 297 VAL A N 1
ATOM 2217 C CA . VAL A 1 271 ? 15.128 52.626 1.861 1.00 18.76 297 VAL A CA 1
ATOM 2218 C C . VAL A 1 271 ? 16.399 53.462 1.765 1.00 18.92 297 VAL A C 1
ATOM 2219 O O . VAL A 1 271 ? 16.623 54.296 2.670 1.00 19.09 297 VAL A O 1
#

Nearest PDB structures (foldseek):
  1dyp-assembly1_A  TM=1.003E+00  e=1.854E-52  Pseudoalteromonas carrageenovora
  5ocq-assembly1_A  TM=9.984E-01  e=3.079E-48  Pseudoalteromonas carrageenovora
  5ocr-assembly4_D  TM=8.585E-01  e=1.271E-25  Zobellia galactanivorans
  1gbg-assembly1_A  TM=7.573E-01  e=7.388E-12  Bacillus licheniformis
  1u0a-assembly1_A  TM=7.323E-01  e=2.699E-11  Paenibacillus macerans

InterPro domains:
  IPR000757 Beta-glucanase-like, N-terminal domain [PF00722] (67-244)
  IPR000757 Beta-glucanase-like, N-terminal domain [PS51762] (22-299)
  IPR003343 Bacterial Ig-like domain, group 2 [PF02368] (316-386)
  IPR003343 Bacterial Ig-like domain, group 2 [SM00635] (316-393)
  IPR008263 Glycoside hydrolase, family 16, active site [PS01034] (163-174)
  IPR008964 Invasin/intimin cell-adhesion fragments [SSF49373] (314-394)
  IPR013320 Concanavalin A-like lectin/glucanase domain superfamily [SSF49899] (28-294)
  IPR050546 Glycosyl Hydrolase Family 16 [PTHR10963] (45-294)

Radius of gyration: 18.05 Å; Cα contacts (8 Å, |Δi|>4): 715; chains: 1; bounding box: 46×57×40 Å

Secondary structure (DSSP, 8-state):
---TTPPTT--EEE-GGG-B--SS--TTTEESS----TTEEE-GGGEEEETTEEEE-BEEEEEEEEEEEGGGTEEEEEEEEEEEE-EEEESS---SEEEEEEE---S--SSEEEEE------TT--STT-EEEEEE-SEE-S-SSSTTEEE--EEEEEEETTEEE--TTTSHHHH--EEE-SS-TTSS-EEEEEEE-SSEEEEEETTEEEEEEE-SS------EEEEEE-TTSEEEETTEEEE-S----TT-SB--EEEEEEEEE-

Sequence (266 aa):
SQPPIAKPGETWILQAKRSDEFNVKDATKWNFQTENYGVWSWKNENATVSKGKLKLTTKRESHQRTFWDGCNQQQVANYPLYYTSGVAKSRATGNYGYYEARIKGASTFPGVSPAFWYSTIDRSLTKEGDVQYSEIDVVELTQKSAVRESDHDLHNIVVKNGKPTWRPGSFPQTNHNGYHLPFDPRNDFHTYGVNVTKDKITWYVDGEIVGEKDNLYWHRQNLTLSQGLRAPHTQWKCNQFYPSANKSAEGFPTSEVDYVRTWVKV

Organism: Pseudoalteromonas carrageenovora (NCBI:txid227)

B-factor: mean 12.41, std 7.09, range [5.31, 46.28]

Solvent-accessible surface area: 12243 Å² total

Foldseek 3Di:
DDDPVDDPPWDWDWDVLFKDLQPDDDCVSWPWFDDDFFQAGGDSVQWDGDDLKTKKKKAQAWFFAFYQPLVVRDIRHRHIGTIYITKTKGPFKFFAWKKKWWDAFWPDPDWKKWWWKWDDFAPVQQDAFGWRIWIWTLWIARADDDRQKIKGWIWTWTHHPRRTHIACVVCVQATTFIDRHPDRSNPGIWMWMWGGDQFKIWIDINRDTRDMHTNSRGGDMMTMIIMGTHPPQWDDDSHHIDGHPDSDRPSPTIITISIMIIIHID